Protein AF-A0A841IWP6-F1 (afdb_monomer)

Secondary structure (DSSP, 8-state):
--PPPPHHHHHHHHHHH-TTHHHHHHHHHHHHHHHS----EE--TT--HHHHHHHHHHTGGG--BSSHHHHHHHHHHHGGGS-GGG--SS-HHHHHHHHHHHHHHHSEEEEEEE-TTT--EEEEEEEEEEETTTEEEEEEEEEEE-TTSEEEEEEEES-SS-SS-SEEE-S-HHHHHHHHHHHTT-TTS-HHHHHHHHHHHHHT---PPPHHHHHHHHHHHHHTHHHHHHHHHHHHHHHHS--TTTHHHHHHHHHHHHHHIIIIIGGGHHHHS-HHHHHHHHHHHHHHSTT----GGGSPTT--TT-HHHHHHH-

Structure (mmCIF, N/CA/C/O backbone):
data_AF-A0A841IWP6-F1
#
_entry.id   AF-A0A841IWP6-F1
#
loop_
_atom_site.group_PDB
_atom_site.id
_atom_site.type_symbol
_atom_site.label_atom_id
_atom_site.label_alt_id
_atom_site.label_comp_id
_atom_site.label_asym_id
_atom_site.label_entity_id
_atom_site.label_seq_id
_atom_site.pdbx_PDB_ins_code
_atom_site.Cartn_x
_atom_site.Cartn_y
_atom_site.Cartn_z
_atom_site.occupancy
_atom_site.B_iso_or_equiv
_atom_site.auth_seq_id
_atom_site.auth_comp_id
_atom_site.auth_asym_id
_atom_site.auth_atom_id
_atom_site.pdbx_PDB_model_num
ATOM 1 N N . MET A 1 1 ? -9.849 6.191 -36.720 1.00 36.28 1 MET A N 1
ATOM 2 C CA . MET A 1 1 ? -9.611 6.337 -35.275 1.00 36.28 1 MET A CA 1
ATOM 3 C C . MET A 1 1 ? -10.648 5.467 -34.613 1.00 36.28 1 MET A C 1
ATOM 5 O O . MET A 1 1 ? -11.822 5.745 -34.800 1.00 36.28 1 MET A O 1
ATOM 9 N N . ASN A 1 2 ? -10.233 4.363 -34.001 1.00 39.00 2 ASN A N 1
ATOM 10 C CA . ASN A 1 2 ? -11.098 3.680 -33.049 1.00 39.00 2 ASN A CA 1
ATOM 11 C C . ASN A 1 2 ? -10.770 4.340 -31.719 1.00 39.00 2 ASN A C 1
ATOM 13 O O . ASN A 1 2 ? -9.660 4.158 -31.225 1.00 39.00 2 ASN A O 1
ATOM 17 N N . GLU A 1 3 ? -11.673 5.182 -31.231 1.00 53.16 3 GLU A N 1
ATOM 18 C CA . GLU A 1 3 ? -11.630 5.631 -29.843 1.00 53.16 3 GLU A CA 1
ATOM 19 C C . GLU A 1 3 ? -11.731 4.371 -28.981 1.00 53.16 3 GLU A C 1
ATOM 21 O O . GLU A 1 3 ? -12.613 3.531 -29.188 1.00 53.16 3 GLU A O 1
ATOM 26 N N . ASN A 1 4 ? -10.747 4.163 -28.107 1.00 55.91 4 ASN A N 1
ATOM 27 C CA . ASN A 1 4 ? -10.850 3.097 -27.127 1.00 55.91 4 ASN A CA 1
ATOM 28 C C . ASN A 1 4 ? -11.963 3.496 -26.152 1.00 55.91 4 ASN A C 1
ATOM 30 O O . ASN A 1 4 ? -11.990 4.649 -25.731 1.00 55.91 4 ASN A O 1
ATOM 34 N N . PRO A 1 5 ? -12.866 2.577 -25.781 1.00 62.22 5 PRO A N 1
ATOM 35 C CA . PRO A 1 5 ? -13.919 2.908 -24.837 1.00 62.22 5 PRO A CA 1
ATOM 36 C C . PRO A 1 5 ? -13.302 3.360 -23.512 1.00 62.22 5 PRO A C 1
ATOM 38 O O . PRO A 1 5 ? -12.341 2.748 -23.016 1.00 62.22 5 PRO A O 1
ATOM 41 N N . THR A 1 6 ? -13.867 4.425 -22.953 1.00 68.00 6 THR A N 1
ATOM 42 C CA . THR A 1 6 ? -13.488 4.984 -21.652 1.00 68.00 6 THR A CA 1
ATOM 43 C C . THR A 1 6 ? -13.623 3.923 -20.551 1.00 68.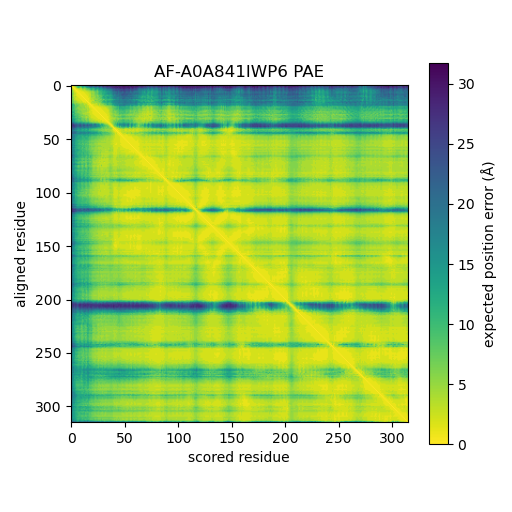00 6 THR A C 1
ATOM 45 O O . THR A 1 6 ? -14.361 2.940 -20.708 1.00 68.00 6 THR A O 1
ATOM 48 N N . PRO A 1 7 ? -12.957 4.080 -19.393 1.00 55.59 7 PRO A N 1
ATOM 49 C CA . PRO A 1 7 ? -13.126 3.163 -18.264 1.00 55.59 7 PRO A CA 1
ATOM 50 C C . PRO A 1 7 ? -14.592 3.005 -17.832 1.00 55.59 7 PRO A C 1
ATOM 52 O O . PRO A 1 7 ? -15.035 1.899 -17.515 1.00 55.59 7 PRO A O 1
ATOM 55 N N . GLN A 1 8 ? -15.371 4.088 -17.891 1.00 60.00 8 GLN A N 1
ATOM 56 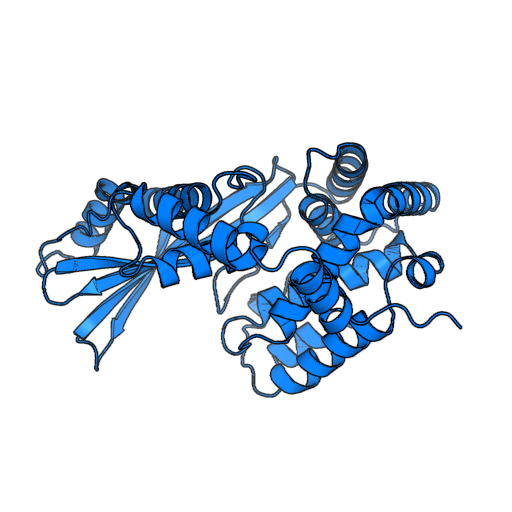C CA . GLN A 1 8 ? -16.798 4.086 -17.563 1.00 60.00 8 GLN A CA 1
ATOM 57 C C . GLN A 1 8 ? -17.630 3.342 -18.613 1.00 60.00 8 GLN A C 1
ATOM 59 O O . GLN A 1 8 ? -18.530 2.591 -18.241 1.00 60.00 8 GLN A O 1
ATOM 64 N N . GLU A 1 9 ? -17.304 3.467 -19.902 1.00 68.75 9 GLU A N 1
ATOM 65 C CA . GLU A 1 9 ? -17.944 2.691 -20.971 1.00 68.75 9 GLU A CA 1
ATOM 66 C C . GLU A 1 9 ? -17.592 1.205 -20.876 1.00 68.75 9 GLU A C 1
ATOM 68 O O . GLU A 1 9 ? -18.485 0.365 -20.924 1.00 68.75 9 GLU A O 1
ATOM 73 N N . LYS A 1 10 ? -16.324 0.861 -20.623 1.00 69.69 10 LYS A N 1
ATOM 74 C CA . LYS A 1 10 ? -15.892 -0.528 -20.378 1.00 69.69 10 LYS A CA 1
ATOM 75 C C . LYS A 1 10 ? -16.584 -1.127 -19.152 1.00 69.69 10 LYS A C 1
ATOM 77 O O . LYS A 1 10 ? -16.978 -2.296 -19.165 1.00 69.69 10 LYS A O 1
ATOM 82 N N . ALA A 1 11 ? -16.735 -0.354 -18.076 1.00 66.25 11 ALA A N 1
ATOM 83 C CA . ALA A 1 11 ? -17.469 -0.780 -16.889 1.00 66.25 11 ALA A CA 1
ATOM 84 C C . ALA A 1 11 ? -18.964 -0.968 -17.194 1.00 66.25 11 ALA A C 1
ATOM 86 O O . ALA A 1 11 ? -19.538 -1.992 -16.821 1.00 66.25 11 ALA A O 1
ATOM 87 N N . ALA A 1 12 ? -19.578 -0.034 -17.923 1.00 73.19 12 ALA A N 1
ATOM 88 C CA . ALA A 1 12 ? -20.973 -0.112 -18.339 1.00 73.19 12 ALA A CA 1
ATOM 89 C C . ALA A 1 12 ? -21.237 -1.307 -19.267 1.00 73.19 12 ALA A C 1
ATOM 91 O O . ALA A 1 12 ? -22.221 -2.013 -19.071 1.00 73.19 12 ALA A O 1
ATOM 92 N N . GLU A 1 13 ? -20.344 -1.600 -20.215 1.00 75.50 13 GLU A N 1
ATOM 93 C CA . GLU A 1 13 ? -20.425 -2.776 -21.087 1.00 75.50 13 GLU A CA 1
ATOM 94 C C . GLU A 1 13 ? -20.340 -4.083 -20.293 1.00 75.50 13 GLU A C 1
ATOM 96 O O . GLU A 1 13 ? -21.134 -4.995 -20.522 1.00 75.50 13 GLU A O 1
ATOM 101 N N . ARG A 1 14 ? -19.431 -4.176 -19.311 1.00 69.44 14 ARG A N 1
ATOM 102 C CA . ARG A 1 14 ? -19.329 -5.348 -18.420 1.00 69.44 14 ARG A CA 1
ATOM 103 C C . ARG A 1 14 ? -20.602 -5.548 -17.596 1.00 69.44 14 ARG A C 1
ATOM 105 O O . ARG A 1 14 ? -21.061 -6.678 -17.450 1.00 69.44 14 ARG A O 1
ATOM 112 N N . LEU A 1 15 ? -21.179 -4.463 -17.078 1.00 73.12 15 LEU A N 1
ATOM 113 C CA . LEU A 1 15 ? -22.432 -4.493 -16.319 1.00 73.12 15 LEU A CA 1
ATOM 114 C C . LEU A 1 15 ? -23.638 -4.829 -17.202 1.00 73.12 15 LEU A C 1
ATOM 116 O O . LEU A 1 15 ? -24.527 -5.559 -16.773 1.00 73.12 15 LEU A O 1
ATOM 120 N N . ALA A 1 16 ? -23.663 -4.334 -18.438 1.00 76.12 16 ALA A N 1
ATOM 121 C CA . ALA A 1 16 ? -24.705 -4.643 -19.408 1.00 76.12 16 ALA A CA 1
ATOM 122 C C . ALA A 1 16 ? -24.636 -6.105 -19.879 1.00 76.12 16 ALA A C 1
ATOM 124 O O . ALA A 1 16 ? -25.674 -6.735 -20.076 1.00 76.12 16 ALA A O 1
ATOM 125 N N . ALA A 1 17 ? -23.426 -6.655 -20.024 1.00 80.81 17 ALA A N 1
ATOM 126 C CA . ALA A 1 17 ? -23.201 -8.048 -20.400 1.00 80.81 17 ALA A CA 1
ATOM 127 C C . ALA A 1 17 ? -23.601 -9.041 -19.294 1.00 80.81 17 ALA A C 1
ATOM 129 O O . ALA A 1 17 ? -23.985 -10.171 -19.595 1.00 80.81 17 ALA A O 1
ATOM 130 N N . ASP A 1 18 ? -23.538 -8.628 -18.025 1.00 81.81 18 ASP A N 1
ATOM 131 C CA . ASP A 1 18 ? -23.934 -9.447 -16.879 1.00 81.81 18 ASP A CA 1
ATOM 132 C C . ASP A 1 18 ? -24.568 -8.592 -15.765 1.00 81.81 18 ASP A C 1
ATOM 134 O O . ASP A 1 18 ? -23.910 -8.244 -14.777 1.00 81.81 18 ASP A O 1
ATOM 138 N N . PRO A 1 19 ? -25.874 -8.281 -15.878 1.00 78.62 19 PRO A N 1
ATOM 139 C CA . PRO A 1 19 ? -26.571 -7.419 -14.921 1.00 78.62 19 PRO A CA 1
ATOM 140 C C . PRO A 1 19 ? -26.571 -7.953 -13.481 1.00 78.62 19 PRO A C 1
ATOM 142 O O . PRO A 1 19 ? -26.738 -7.190 -12.533 1.00 78.62 19 PRO A O 1
ATOM 145 N N . GLY A 1 20 ? -26.381 -9.266 -13.296 1.00 86.31 20 GLY A N 1
ATOM 146 C CA . GLY A 1 20 ? -26.320 -9.900 -11.978 1.00 86.31 20 GLY A CA 1
ATOM 147 C C . GLY A 1 20 ? -24.919 -9.933 -11.360 1.00 86.31 20 GLY A C 1
ATOM 148 O O . GLY A 1 20 ? -24.784 -10.366 -10.215 1.00 86.31 20 GLY A O 1
ATOM 149 N N . LEU A 1 21 ? -23.879 -9.501 -12.084 1.00 82.44 21 LEU A N 1
ATOM 150 C CA . LEU A 1 21 ? -22.485 -9.581 -11.640 1.00 82.44 21 LEU A CA 1
ATOM 151 C C . LEU A 1 21 ? -22.250 -8.832 -10.327 1.00 82.44 21 LEU A C 1
ATOM 153 O O . LEU A 1 21 ? -21.632 -9.375 -9.413 1.00 82.44 21 LEU A O 1
ATOM 157 N N . VAL A 1 22 ? -22.759 -7.601 -10.225 1.00 81.75 22 VAL A N 1
ATOM 158 C CA . VAL A 1 22 ? -22.595 -6.759 -9.027 1.00 81.75 22 VAL A CA 1
ATOM 159 C C . VAL A 1 22 ? -23.256 -7.408 -7.827 1.00 81.75 22 VAL A C 1
ATOM 161 O O . VAL A 1 22 ? -22.642 -7.501 -6.770 1.00 81.75 22 VAL A O 1
ATOM 164 N N . GLN A 1 23 ? -24.483 -7.899 -7.999 1.00 82.94 23 GLN A N 1
ATOM 165 C CA . GLN A 1 23 ? -25.219 -8.519 -6.909 1.00 82.94 23 GLN A CA 1
ATOM 166 C C . GLN A 1 23 ? -24.534 -9.801 -6.426 1.00 82.94 23 GLN A C 1
ATOM 168 O O . GLN A 1 23 ? -24.339 -9.958 -5.227 1.00 82.94 23 GLN A O 1
ATOM 173 N N . ARG A 1 24 ? -24.086 -10.677 -7.336 1.00 89.06 24 ARG A N 1
ATOM 174 C CA . ARG A 1 24 ? -23.357 -11.897 -6.949 1.00 89.06 24 ARG A CA 1
ATOM 175 C C . ARG A 1 24 ? -22.024 -11.597 -6.266 1.00 89.06 24 ARG A C 1
ATOM 177 O O . ARG A 1 24 ? -21.665 -12.301 -5.329 1.00 89.06 24 ARG A O 1
ATOM 184 N N . ARG A 1 25 ? -21.298 -10.562 -6.709 1.00 83.62 25 ARG A N 1
ATOM 185 C CA . ARG A 1 25 ? -20.066 -10.105 -6.041 1.00 83.62 25 ARG A CA 1
ATOM 186 C C . ARG A 1 25 ? -20.358 -9.585 -4.638 1.00 83.62 25 ARG A C 1
ATOM 188 O O . ARG A 1 25 ? -19.734 -10.048 -3.696 1.00 83.62 25 ARG A O 1
ATOM 195 N N . LEU A 1 26 ? -21.362 -8.722 -4.492 1.00 82.94 26 LEU A N 1
ATOM 196 C CA . LEU A 1 26 ? -21.783 -8.210 -3.189 1.00 82.94 26 LEU A CA 1
ATOM 197 C C . LEU A 1 26 ? -22.214 -9.341 -2.243 1.00 82.94 26 LEU A C 1
ATOM 199 O O . LEU A 1 26 ? -21.841 -9.340 -1.075 1.00 82.94 26 LEU A O 1
ATOM 203 N N . GLU A 1 27 ? -22.981 -10.317 -2.730 1.00 86.31 27 GLU A N 1
ATOM 204 C CA . GLU A 1 27 ? -23.388 -11.487 -1.945 1.00 86.31 27 GLU A CA 1
ATOM 205 C C . GLU A 1 27 ? -22.181 -12.334 -1.512 1.00 86.31 27 GLU A C 1
ATOM 207 O O . GLU A 1 27 ? -22.126 -12.762 -0.359 1.00 86.31 27 GLU A O 1
ATOM 212 N N . ALA A 1 28 ? -21.198 -12.537 -2.395 1.00 85.56 28 ALA A N 1
ATOM 213 C CA . ALA A 1 28 ? -19.961 -13.246 -2.071 1.00 85.56 28 ALA A CA 1
ATOM 214 C C . ALA A 1 28 ? -19.116 -12.495 -1.026 1.00 85.56 28 ALA A C 1
ATOM 216 O O . ALA A 1 28 ? -18.684 -13.107 -0.047 1.00 85.56 28 ALA A O 1
ATOM 217 N N . ASP A 1 29 ? -18.954 -11.180 -1.183 1.00 82.88 29 ASP A N 1
ATOM 218 C CA . ASP A 1 29 ? -18.215 -10.323 -0.251 1.00 82.88 29 ASP A CA 1
ATOM 219 C C . ASP A 1 29 ? -18.883 -10.310 1.138 1.00 82.88 29 ASP A C 1
ATOM 221 O O . ASP A 1 29 ? -18.226 -10.457 2.171 1.00 82.88 29 ASP A O 1
ATOM 225 N N . LEU A 1 30 ? -20.217 -10.198 1.185 1.00 81.56 30 LEU A N 1
ATOM 226 C CA . LEU A 1 30 ? -20.979 -10.273 2.434 1.00 81.56 30 LEU A CA 1
ATOM 227 C C . LEU A 1 30 ? -20.898 -11.665 3.075 1.00 81.56 30 LEU A C 1
ATOM 229 O O . LEU A 1 30 ? -20.855 -11.761 4.302 1.00 81.56 30 LEU A O 1
ATOM 233 N N . ALA A 1 31 ? -20.856 -12.735 2.277 1.00 84.25 31 ALA A N 1
ATOM 234 C CA . ALA A 1 31 ? -20.675 -14.095 2.775 1.00 84.25 31 ALA A CA 1
ATOM 235 C C . ALA A 1 31 ? -19.262 -14.325 3.338 1.00 84.25 31 ALA A C 1
ATOM 237 O O . ALA A 1 31 ? -19.116 -15.008 4.350 1.00 84.25 31 ALA A O 1
ATOM 238 N N . GLU A 1 32 ? -18.216 -13.751 2.737 1.00 83.06 32 GLU A N 1
ATOM 239 C CA . GLU A 1 32 ? -16.869 -13.734 3.323 1.00 83.06 32 GLU A CA 1
ATOM 240 C C . GLU A 1 32 ? -16.847 -12.949 4.640 1.00 83.06 32 GLU A C 1
ATOM 242 O O . GLU A 1 32 ? -16.422 -13.482 5.665 1.00 83.06 32 GLU A O 1
ATOM 247 N N . ALA A 1 33 ? -17.418 -11.742 4.664 1.00 80.62 33 ALA A N 1
ATOM 248 C CA . ALA A 1 33 ? -17.510 -10.924 5.874 1.00 80.62 33 ALA A CA 1
ATOM 249 C C . ALA A 1 33 ? -18.370 -11.550 6.989 1.00 80.62 33 ALA A C 1
ATOM 251 O O . ALA A 1 33 ? -18.244 -11.172 8.154 1.00 80.62 33 ALA A O 1
ATOM 252 N N . ALA A 1 34 ? -19.272 -12.475 6.651 1.00 78.81 34 ALA A N 1
ATOM 253 C CA . ALA A 1 34 ? -20.036 -13.262 7.617 1.00 78.81 34 ALA A CA 1
ATOM 254 C C . ALA A 1 34 ? -19.261 -14.481 8.147 1.00 78.81 34 ALA A C 1
ATOM 256 O O . ALA A 1 34 ? -19.554 -14.939 9.250 1.00 78.81 34 ALA A O 1
ATOM 257 N N . ARG A 1 35 ? -18.294 -15.011 7.380 1.00 78.94 35 ARG A N 1
ATOM 258 C CA . ARG A 1 35 ? -17.414 -16.116 7.805 1.00 78.94 35 ARG A CA 1
ATOM 259 C C . ARG A 1 35 ? -16.350 -15.660 8.798 1.00 78.94 35 ARG A C 1
ATOM 261 O O . ARG A 1 35 ? -15.957 -16.453 9.647 1.00 78.94 35 ARG A O 1
ATOM 268 N N . VAL A 1 36 ? -15.895 -14.411 8.703 1.00 71.50 36 VAL A N 1
ATOM 269 C CA . VAL A 1 36 ? -14.975 -13.850 9.696 1.00 71.50 36 VAL A CA 1
ATOM 270 C C . VAL A 1 36 ? -15.745 -13.575 10.988 1.00 71.50 36 VAL A C 1
ATOM 272 O O . VAL A 1 36 ? -16.667 -12.758 11.027 1.00 71.50 36 VAL A O 1
ATOM 275 N N . GLU A 1 37 ? -15.391 -14.300 12.047 1.00 62.91 37 GLU A N 1
ATOM 276 C CA . GLU A 1 37 ? -16.079 -14.248 13.333 1.00 62.91 37 GLU A CA 1
ATOM 277 C C . GLU A 1 37 ? -15.934 -12.851 13.962 1.00 62.91 37 GLU A C 1
ATOM 279 O O . GLU A 1 37 ? -14.834 -12.375 14.243 1.00 62.91 37 GLU A O 1
ATOM 284 N N . ARG A 1 38 ? -17.062 -12.159 14.170 1.00 63.53 38 ARG A N 1
ATOM 285 C CA . ARG A 1 38 ? -17.096 -10.808 14.756 1.00 63.53 38 ARG A CA 1
ATOM 286 C C . ARG A 1 38 ? -17.044 -10.863 16.268 1.00 63.53 38 ARG A C 1
ATOM 288 O O . ARG A 1 38 ? -17.989 -10.480 16.957 1.00 63.53 38 ARG A O 1
ATOM 295 N N . THR A 1 39 ? -15.936 -11.330 16.803 1.00 62.31 39 THR A N 1
ATOM 296 C CA . THR A 1 39 ? -15.678 -11.196 18.231 1.00 62.31 39 THR A CA 1
ATOM 297 C C . THR A 1 39 ? -14.896 -9.918 18.450 1.00 62.31 39 THR A C 1
ATOM 299 O O . THR A 1 39 ? -13.702 -9.964 18.716 1.00 62.31 39 THR A O 1
ATOM 302 N N . GLY A 1 40 ? -15.565 -8.764 18.332 1.00 67.06 40 GLY A N 1
ATOM 303 C CA . GLY A 1 40 ? -15.018 -7.534 18.904 1.00 67.06 40 GLY A CA 1
ATOM 304 C C . GLY A 1 40 ? -14.571 -7.842 20.331 1.00 67.06 40 GLY A C 1
ATOM 305 O O . GLY A 1 40 ? -15.334 -8.411 21.117 1.00 67.06 40 GLY A O 1
ATOM 306 N N . ILE A 1 41 ? -13.306 -7.582 20.642 1.00 88.31 41 ILE A N 1
ATOM 307 C CA . ILE A 1 41 ? -12.775 -7.930 21.958 1.00 88.31 41 ILE A CA 1
ATOM 308 C C . ILE A 1 41 ? -13.147 -6.830 22.939 1.00 88.31 41 ILE A C 1
ATOM 310 O O . ILE A 1 41 ? -13.243 -5.656 22.578 1.00 88.31 41 ILE A O 1
ATOM 314 N N . ARG A 1 42 ? -13.328 -7.205 24.202 1.00 91.56 42 ARG A N 1
ATOM 315 C CA . ARG A 1 42 ? -13.546 -6.243 25.275 1.00 91.56 42 ARG A CA 1
ATOM 316 C C . ARG A 1 42 ? -12.368 -6.265 26.229 1.00 91.56 42 ARG A C 1
ATOM 318 O O . ARG A 1 42 ? -12.119 -7.269 26.890 1.00 91.56 42 ARG A O 1
ATOM 325 N N . LEU A 1 43 ? -11.662 -5.148 26.302 1.00 91.06 43 LEU A N 1
ATOM 326 C CA . LEU A 1 43 ? -10.539 -4.938 27.201 1.00 91.06 43 LEU A CA 1
ATOM 327 C C . LEU A 1 43 ? -10.959 -4.059 28.377 1.00 91.06 43 LEU A C 1
ATOM 329 O O . LEU A 1 43 ? -11.856 -3.227 28.273 1.00 91.06 43 LEU A O 1
ATOM 333 N N . SER A 1 44 ? -10.304 -4.232 29.520 1.00 87.81 44 SER A N 1
ATOM 334 C CA . SER A 1 44 ? -10.576 -3.406 30.696 1.00 87.81 44 SER A CA 1
ATOM 335 C C . SER A 1 44 ? -10.172 -1.943 30.429 1.00 87.81 44 SER A C 1
ATOM 337 O O . SER A 1 44 ? -8.989 -1.686 30.196 1.00 87.81 44 SER A O 1
ATOM 339 N N . PRO A 1 45 ? -11.085 -0.955 30.536 1.00 79.12 45 PRO A N 1
ATOM 340 C CA . PRO A 1 45 ? -10.768 0.454 30.249 1.00 79.12 45 PRO A CA 1
ATOM 341 C C . PRO A 1 45 ? -9.696 1.062 31.169 1.00 79.12 45 PRO A C 1
ATOM 343 O O . PRO A 1 45 ? -9.075 2.068 30.836 1.00 79.12 45 PRO A O 1
ATOM 346 N N . GLY A 1 46 ? -9.484 0.456 32.342 1.00 83.12 46 GLY A N 1
ATOM 347 C CA . GLY A 1 46 ? -8.488 0.875 33.330 1.00 83.12 46 GLY A CA 1
ATOM 348 C C . GLY A 1 46 ? -7.072 0.338 33.095 1.00 83.12 46 GLY A C 1
ATOM 349 O O . GLY A 1 46 ? -6.216 0.556 33.950 1.00 83.12 46 GLY A O 1
ATOM 350 N N . LEU A 1 47 ? -6.814 -0.385 31.998 1.00 90.00 47 LEU A N 1
ATOM 351 C CA . LEU A 1 47 ? -5.471 -0.885 31.697 1.00 90.00 47 LEU A CA 1
ATOM 352 C C . LEU A 1 47 ? -4.475 0.270 31.520 1.00 90.00 47 LEU A C 1
ATOM 354 O O . LEU A 1 47 ? -4.776 1.303 30.912 1.00 90.00 47 LEU A O 1
ATOM 358 N N . SER A 1 48 ? -3.256 0.066 32.028 1.00 92.56 48 SER A N 1
ATOM 359 C CA . SER A 1 48 ? -2.120 0.925 31.691 1.00 92.56 48 SER A CA 1
ATOM 360 C C . SER A 1 48 ? -1.845 0.864 30.184 1.00 92.56 48 SER A C 1
ATOM 362 O O . SER A 1 48 ? -2.363 0.001 29.477 1.00 92.56 48 SER A O 1
ATOM 364 N N . ARG A 1 49 ? -1.020 1.783 29.668 1.00 93.06 49 ARG A N 1
ATOM 365 C CA . ARG A 1 49 ? -0.598 1.740 28.259 1.00 93.06 49 ARG A CA 1
ATOM 366 C C . ARG A 1 49 ? -0.000 0.378 27.896 1.00 93.06 49 ARG A C 1
ATOM 368 O O . ARG A 1 49 ? -0.477 -0.235 26.950 1.00 93.06 49 ARG A O 1
ATOM 375 N N . ASP A 1 50 ? 0.955 -0.104 28.683 1.00 95.00 50 ASP A N 1
ATOM 376 C CA . ASP A 1 50 ? 1.635 -1.374 28.411 1.00 95.00 50 ASP A CA 1
ATOM 377 C C . ASP A 1 50 ? 0.677 -2.563 28.551 1.00 95.00 50 ASP A C 1
ATOM 379 O O . ASP A 1 50 ? 0.615 -3.409 27.668 1.00 95.00 50 ASP A O 1
ATOM 383 N N . GLY A 1 51 ? -0.175 -2.564 29.584 1.00 95.62 51 GLY A N 1
ATOM 384 C CA . GLY A 1 51 ? -1.180 -3.614 29.760 1.00 95.62 51 GLY A CA 1
ATOM 385 C C . GLY A 1 51 ? -2.222 -3.650 28.637 1.00 95.62 51 GLY A C 1
ATOM 386 O O . GLY A 1 51 ? -2.693 -4.724 28.272 1.00 95.62 51 GLY A O 1
ATOM 387 N N . LEU A 1 52 ? -2.572 -2.493 28.063 1.00 94.50 52 LEU A N 1
ATOM 388 C CA . LEU A 1 52 ? -3.440 -2.423 26.889 1.00 94.50 52 LEU A CA 1
ATOM 389 C C . LEU A 1 52 ? -2.739 -2.993 25.652 1.00 94.50 52 LEU A C 1
ATOM 391 O O . LEU A 1 52 ? -3.347 -3.774 24.930 1.00 94.50 52 LEU A O 1
ATOM 395 N N . VAL A 1 53 ? -1.473 -2.637 25.421 1.00 96.75 53 VAL A N 1
ATOM 396 C CA . VAL A 1 53 ? -0.677 -3.167 24.301 1.00 96.75 53 VAL A CA 1
ATOM 397 C C . VAL A 1 53 ? -0.535 -4.684 24.395 1.00 96.75 53 VAL A C 1
ATOM 399 O O . VAL A 1 53 ? -0.777 -5.374 23.407 1.00 96.75 53 VAL A O 1
ATOM 402 N N . ASP A 1 54 ? -0.210 -5.214 25.573 1.00 97.25 54 ASP A N 1
ATOM 403 C CA . ASP A 1 54 ? -0.084 -6.657 25.788 1.00 97.25 54 ASP A CA 1
ATOM 404 C C . ASP A 1 54 ? -1.413 -7.379 25.533 1.00 97.25 54 ASP A C 1
ATOM 406 O O . ASP A 1 54 ? -1.446 -8.415 24.868 1.00 97.25 54 ASP A O 1
ATOM 410 N N . ALA A 1 55 ? -2.527 -6.805 25.996 1.00 96.19 55 ALA A N 1
ATOM 411 C CA . ALA A 1 55 ? -3.855 -7.362 25.766 1.00 96.19 55 ALA A CA 1
ATOM 412 C C . ALA A 1 55 ? -4.276 -7.317 24.285 1.00 96.19 55 ALA A C 1
ATOM 414 O O . ALA A 1 55 ? -4.859 -8.284 23.790 1.00 96.19 55 ALA A O 1
ATOM 415 N N . LEU A 1 56 ? -3.950 -6.235 23.566 1.00 96.00 56 LEU A N 1
ATOM 416 C CA . LEU A 1 56 ? -4.175 -6.119 22.121 1.00 96.00 56 LEU A CA 1
ATOM 417 C C . LEU A 1 56 ? -3.368 -7.169 21.353 1.00 96.00 56 LEU A C 1
ATOM 419 O O . LEU A 1 56 ? -3.923 -7.872 20.515 1.00 96.00 56 LEU A O 1
ATOM 423 N N . ARG A 1 57 ? -2.083 -7.335 21.686 1.00 97.44 57 ARG A N 1
ATOM 424 C CA . ARG A 1 57 ? -1.200 -8.341 21.075 1.00 97.44 57 ARG A CA 1
ATOM 425 C C . ARG A 1 57 ? -1.690 -9.764 21.310 1.00 97.44 57 ARG A C 1
ATOM 427 O O . ARG A 1 57 ? -1.702 -10.567 20.380 1.00 97.44 57 ARG A O 1
ATOM 434 N N . ALA A 1 58 ? -2.114 -10.069 22.536 1.00 96.00 58 ALA A N 1
ATOM 435 C CA . ALA A 1 58 ? -2.650 -11.380 22.895 1.00 96.00 58 ALA A CA 1
ATOM 436 C C . ALA A 1 58 ? -3.970 -11.703 22.176 1.00 96.00 58 ALA A C 1
ATOM 438 O O . ALA A 1 58 ? -4.295 -12.873 21.995 1.00 96.00 58 ALA A O 1
ATOM 439 N N . SER A 1 59 ? -4.707 -10.674 21.757 1.00 95.00 59 SER A N 1
ATOM 440 C CA . SER A 1 59 ? -6.039 -10.801 21.160 1.00 95.00 59 SER A CA 1
ATOM 441 C C . SER A 1 59 ? -6.070 -10.435 19.671 1.00 95.00 59 SER A C 1
ATOM 443 O O . SER A 1 59 ? -7.150 -10.268 19.110 1.00 95.00 59 SER A O 1
ATOM 445 N N . ALA A 1 60 ? -4.905 -10.284 19.030 1.00 95.00 60 ALA A N 1
ATOM 446 C CA . ALA A 1 60 ? -4.771 -9.712 17.690 1.00 95.00 60 ALA A CA 1
ATOM 447 C C . ALA A 1 60 ? -5.605 -10.441 16.621 1.00 95.00 60 ALA A C 1
ATOM 449 O O . ALA A 1 60 ? -6.212 -9.787 15.779 1.00 95.00 60 ALA A O 1
ATOM 450 N N . ASP A 1 61 ? -5.701 -11.774 16.698 1.00 92.81 61 ASP A N 1
ATOM 451 C CA . ASP A 1 61 ? -6.481 -12.594 15.752 1.00 92.81 61 ASP A CA 1
ATOM 452 C C . ASP A 1 61 ? -8.000 -12.417 15.886 1.00 92.81 61 ASP A C 1
ATOM 454 O O . ASP A 1 61 ? -8.746 -12.823 15.001 1.00 92.81 61 ASP A O 1
ATOM 458 N N . SER A 1 62 ? -8.469 -11.831 16.988 1.00 91.88 62 SER A N 1
ATOM 459 C CA . SER A 1 62 ? -9.892 -11.602 17.247 1.00 91.88 62 SER A CA 1
ATOM 460 C C . SER A 1 62 ? -10.327 -10.163 16.958 1.00 91.88 62 SER A C 1
ATOM 462 O O . SER A 1 62 ? -11.523 -9.885 16.918 1.00 91.88 62 SER A O 1
ATOM 464 N N . ILE A 1 63 ? -9.390 -9.231 16.757 1.00 92.62 63 ILE A N 1
ATOM 465 C CA . ILE A 1 63 ? -9.719 -7.828 16.488 1.00 92.62 63 ILE A CA 1
ATOM 466 C C . ILE A 1 63 ? -10.182 -7.695 15.035 1.00 92.62 63 ILE A C 1
ATOM 468 O O . ILE A 1 63 ? -9.434 -7.954 14.096 1.00 92.62 63 ILE A O 1
ATOM 472 N N . THR A 1 64 ? -11.424 -7.250 14.856 1.00 92.06 64 THR A N 1
ATOM 473 C CA . THR A 1 64 ? -12.069 -7.089 13.547 1.00 92.06 64 THR A CA 1
ATOM 474 C C . THR A 1 64 ? -12.607 -5.669 13.372 1.00 92.06 64 THR A C 1
ATOM 476 O O . THR A 1 64 ? -12.626 -4.880 14.317 1.00 92.06 64 THR A O 1
ATOM 479 N N . TYR A 1 65 ? -13.024 -5.325 12.153 1.00 91.44 65 TYR A N 1
ATOM 480 C CA . TYR A 1 65 ? -13.752 -4.083 11.875 1.00 91.44 65 TYR A CA 1
ATOM 481 C C . TYR A 1 65 ? -15.133 -4.094 12.540 1.00 91.44 65 TYR A C 1
ATOM 483 O O . TYR A 1 65 ? -15.775 -5.139 12.651 1.00 91.44 65 TYR A O 1
ATOM 491 N N . ASP A 1 66 ? -15.620 -2.914 12.916 1.00 89.75 66 ASP A N 1
ATOM 492 C CA . ASP A 1 66 ? -16.938 -2.746 13.539 1.00 89.75 66 ASP A CA 1
ATOM 493 C C . ASP A 1 66 ? -18.113 -3.046 12.590 1.00 89.75 66 ASP A C 1
ATOM 495 O O . ASP A 1 66 ? -19.195 -3.445 13.031 1.00 89.75 66 ASP A O 1
ATOM 499 N N . HIS A 1 67 ? -17.901 -2.900 11.279 1.00 87.69 67 HIS A N 1
ATOM 500 C CA . HIS A 1 67 ? -18.931 -3.064 10.265 1.00 87.69 67 HIS A CA 1
ATOM 501 C C . HIS A 1 67 ? -18.433 -3.871 9.048 1.00 87.69 67 HIS A C 1
ATOM 503 O O . HIS A 1 67 ? -17.364 -3.585 8.509 1.00 87.69 67 HIS A O 1
ATOM 509 N N . PRO A 1 68 ? -19.216 -4.837 8.522 1.00 84.00 68 PRO A N 1
ATOM 510 C CA . PRO A 1 68 ? -18.794 -5.687 7.400 1.00 84.00 68 PRO A CA 1
ATOM 511 C C . PRO A 1 68 ? -18.563 -4.921 6.102 1.00 84.00 68 PRO A C 1
ATOM 513 O O . PRO A 1 68 ? -17.642 -5.233 5.360 1.00 84.00 68 PRO A O 1
ATOM 516 N N . VAL A 1 69 ? -19.383 -3.904 5.823 1.00 85.25 69 VAL A N 1
ATOM 517 C CA . VAL A 1 69 ? -19.196 -3.079 4.620 1.00 85.25 69 VAL A CA 1
ATOM 518 C C . VAL A 1 69 ? -17.888 -2.302 4.714 1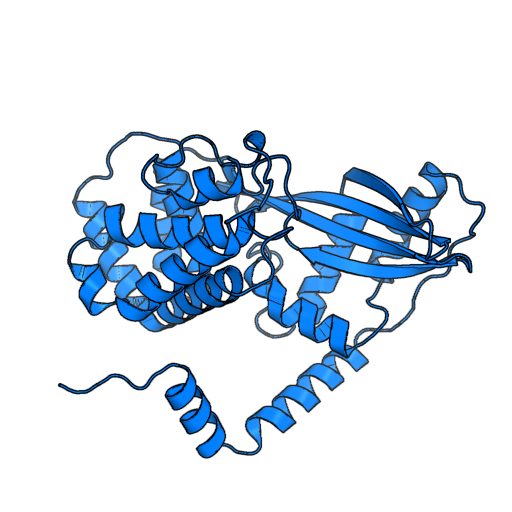.00 85.25 69 VAL A C 1
ATOM 520 O O . VAL A 1 69 ? -17.189 -2.191 3.712 1.00 85.25 69 VAL A O 1
ATOM 523 N N . LEU A 1 70 ? -17.522 -1.820 5.909 1.00 87.06 70 LEU A N 1
ATOM 524 C CA . LEU A 1 70 ? -16.224 -1.183 6.120 1.00 87.06 70 LEU A CA 1
ATOM 525 C C . LEU A 1 70 ? -15.105 -2.200 5.889 1.00 87.06 70 LEU A C 1
ATOM 527 O O . LEU A 1 70 ? -14.190 -1.909 5.130 1.00 87.06 70 LEU A O 1
ATOM 531 N N . ALA A 1 71 ? -15.229 -3.401 6.458 1.00 89.06 71 ALA A N 1
ATOM 532 C CA . ALA A 1 71 ? -14.262 -4.482 6.298 1.00 89.06 71 ALA A CA 1
ATOM 533 C C . ALA A 1 71 ? -13.986 -4.820 4.825 1.00 89.06 71 ALA A C 1
ATOM 535 O O . ALA A 1 71 ? -12.843 -4.779 4.380 1.00 89.06 71 ALA A O 1
ATOM 536 N N . VAL A 1 72 ? -15.043 -5.078 4.049 1.00 88.88 72 VAL A N 1
ATOM 537 C CA . VAL A 1 72 ? -14.942 -5.371 2.611 1.00 88.88 72 VAL A CA 1
ATOM 538 C C . VAL A 1 72 ? -14.375 -4.176 1.851 1.00 88.88 72 VAL A C 1
ATOM 540 O O . VAL A 1 72 ? -13.504 -4.347 1.007 1.00 88.88 72 VAL A O 1
ATOM 543 N N . THR A 1 73 ? -14.820 -2.956 2.164 1.00 88.56 73 THR A N 1
ATOM 544 C CA . THR A 1 73 ? -14.313 -1.744 1.500 1.00 88.56 73 THR A CA 1
ATOM 545 C C . THR A 1 73 ? -12.815 -1.564 1.741 1.00 88.56 73 THR A C 1
ATOM 547 O O . THR A 1 73 ? -12.083 -1.211 0.822 1.00 88.56 73 THR A O 1
ATOM 550 N N . GLN A 1 74 ? -12.351 -1.813 2.966 1.00 90.50 74 GLN A N 1
ATOM 551 C CA . GLN A 1 74 ? -10.939 -1.740 3.340 1.00 90.50 74 GLN A CA 1
ATOM 552 C C . GLN A 1 74 ? -10.134 -2.836 2.632 1.00 90.50 74 GLN A C 1
ATOM 554 O O . GLN A 1 74 ? -9.101 -2.529 2.044 1.00 90.50 74 GLN A O 1
ATOM 559 N N . ALA A 1 75 ? -10.641 -4.074 2.600 1.00 91.50 75 ALA A N 1
ATOM 560 C CA . ALA A 1 75 ? -10.030 -5.183 1.865 1.00 91.50 75 ALA A CA 1
ATOM 561 C C . ALA A 1 75 ? -9.869 -4.856 0.380 1.00 91.50 75 ALA A C 1
ATOM 563 O O . ALA A 1 75 ? -8.751 -4.855 -0.119 1.00 91.50 75 ALA A O 1
ATOM 564 N N . LYS A 1 76 ? -10.947 -4.458 -0.299 1.00 88.19 76 LYS A N 1
ATOM 565 C CA . LYS A 1 76 ? -10.911 -4.120 -1.728 1.00 88.19 76 LYS A CA 1
ATOM 566 C C . LYS A 1 76 ? -9.964 -2.963 -2.035 1.00 88.19 76 LYS A C 1
ATOM 568 O O . LYS A 1 76 ? -9.320 -2.962 -3.074 1.00 88.19 76 LYS A O 1
ATOM 573 N N . ARG A 1 77 ? -9.883 -1.979 -1.136 1.00 88.50 77 ARG A N 1
ATOM 574 C CA . ARG A 1 77 ? -9.049 -0.791 -1.331 1.00 88.50 77 ARG A CA 1
ATOM 575 C C . ARG A 1 77 ? -7.564 -1.048 -1.088 1.00 88.50 77 ARG A C 1
ATOM 577 O O . ARG A 1 77 ? -6.751 -0.469 -1.791 1.00 88.50 77 ARG A O 1
ATOM 584 N N . TYR A 1 78 ? -7.216 -1.836 -0.073 1.00 90.81 78 TYR A N 1
ATOM 585 C CA . TYR A 1 78 ? -5.834 -1.936 0.417 1.00 90.81 78 TYR A CA 1
ATOM 586 C C . TYR A 1 78 ? -5.189 -3.300 0.196 1.00 90.81 78 TYR A C 1
ATOM 588 O O . TYR A 1 78 ? -4.003 -3.457 0.468 1.00 90.81 78 TYR A O 1
ATOM 596 N N . HIS A 1 79 ? -5.922 -4.288 -0.320 1.00 91.31 79 HIS A N 1
ATOM 597 C CA . HIS A 1 79 ? -5.353 -5.596 -0.645 1.00 91.31 79 HIS A CA 1
ATOM 598 C C . HIS A 1 79 ? -4.194 -5.493 -1.642 1.00 91.31 79 HIS A C 1
ATOM 600 O O . HIS A 1 79 ? -3.144 -6.094 -1.415 1.00 91.31 79 HIS A O 1
ATOM 606 N N . GLY A 1 80 ? -4.344 -4.657 -2.675 1.00 89.81 80 GLY A N 1
ATOM 607 C CA . GLY A 1 80 ? -3.289 -4.373 -3.650 1.00 89.81 80 GLY A CA 1
ATOM 608 C C . GLY A 1 80 ? -2.053 -3.686 -3.059 1.00 89.81 80 GLY A C 1
ATOM 609 O O . GLY A 1 80 ? -0.986 -3.771 -3.651 1.00 89.81 80 GLY A O 1
ATOM 610 N N . ASP A 1 81 ? -2.157 -3.084 -1.872 1.00 91.31 81 ASP A N 1
ATOM 611 C CA . ASP A 1 81 ? -1.041 -2.422 -1.183 1.00 91.31 81 ASP A CA 1
ATOM 612 C C . ASP A 1 81 ? -0.316 -3.366 -0.208 1.00 91.31 81 ASP A C 1
ATOM 614 O O . ASP A 1 81 ? 0.760 -3.040 0.310 1.00 91.31 81 ASP A O 1
ATOM 618 N N . LEU A 1 82 ? -0.881 -4.547 0.072 1.00 95.00 82 LEU A N 1
ATOM 619 C CA . LEU A 1 82 ? -0.230 -5.537 0.928 1.00 95.00 82 LEU A CA 1
ATOM 620 C C . LEU A 1 82 ? 1.043 -6.071 0.260 1.00 95.00 82 LEU A C 1
ATOM 622 O O . LEU A 1 82 ? 1.111 -6.130 -0.962 1.00 95.00 82 LEU A O 1
ATOM 626 N N . PRO A 1 83 ? 2.056 -6.515 1.013 1.00 94.94 83 PRO A N 1
ATOM 627 C CA . PRO A 1 83 ? 3.195 -7.218 0.433 1.00 94.94 83 PRO A CA 1
ATOM 628 C C . PRO A 1 83 ? 2.741 -8.551 -0.184 1.00 94.94 83 PRO A C 1
ATOM 630 O O . PRO A 1 83 ? 1.806 -9.177 0.319 1.00 94.94 83 PRO A O 1
ATOM 633 N N . THR A 1 84 ? 3.408 -9.037 -1.234 1.00 93.44 84 THR A N 1
ATOM 634 C CA . THR A 1 84 ? 2.966 -10.223 -2.001 1.00 93.44 84 THR A CA 1
ATOM 635 C C . THR A 1 84 ? 2.793 -11.450 -1.110 1.00 93.44 84 THR A C 1
ATOM 637 O O . THR A 1 84 ? 1.857 -12.222 -1.286 1.00 93.44 84 THR A O 1
ATOM 640 N N . GLY A 1 85 ? 3.677 -11.624 -0.122 1.00 91.62 85 GLY A N 1
ATOM 641 C CA . GLY A 1 85 ? 3.621 -12.749 0.818 1.00 91.62 85 GLY A CA 1
ATOM 642 C C . GLY A 1 85 ? 2.444 -12.712 1.800 1.00 91.62 85 GLY A C 1
ATOM 643 O O . GLY A 1 85 ? 2.246 -13.677 2.537 1.00 91.62 85 GLY A O 1
ATOM 644 N N . GLU A 1 86 ? 1.688 -11.615 1.840 1.00 94.25 86 GLU A N 1
ATOM 645 C CA . GLU A 1 86 ? 0.500 -11.437 2.681 1.00 94.25 86 GLU A CA 1
ATOM 646 C C . GLU A 1 86 ? -0.778 -11.206 1.856 1.00 94.25 86 GLU A C 1
ATOM 648 O O . GLU A 1 86 ? -1.839 -10.998 2.440 1.00 94.25 86 GLU A O 1
ATOM 653 N N . ARG A 1 87 ? -0.706 -11.277 0.518 1.00 91.38 87 ARG A N 1
ATOM 654 C CA . ARG A 1 87 ? -1.874 -11.223 -0.375 1.00 91.38 87 ARG A CA 1
ATOM 655 C C . ARG A 1 87 ? -2.521 -12.599 -0.547 1.00 91.38 87 ARG A C 1
ATOM 657 O O . ARG A 1 87 ? -1.872 -13.637 -0.439 1.00 91.38 87 ARG A O 1
ATOM 664 N N . SER A 1 88 ? -3.810 -12.586 -0.872 1.00 86.62 88 SER A N 1
ATOM 665 C CA . SER A 1 88 ? -4.576 -13.762 -1.307 1.00 86.62 88 SER A CA 1
ATOM 666 C C . SER A 1 88 ? -5.544 -13.379 -2.420 1.00 86.62 88 SER A C 1
ATOM 668 O O . SER A 1 88 ? -6.391 -12.517 -2.203 1.00 86.62 88 SER A O 1
ATOM 670 N N . ASP A 1 89 ? -5.464 -14.033 -3.577 1.00 77.38 89 ASP A N 1
ATOM 671 C CA . ASP A 1 89 ? -6.329 -13.732 -4.731 1.00 77.38 89 ASP A CA 1
ATOM 672 C C . ASP A 1 89 ? -7.781 -14.200 -4.542 1.00 77.38 89 ASP A C 1
ATOM 674 O O . ASP A 1 89 ? -8.671 -13.817 -5.298 1.00 77.38 89 ASP A O 1
ATOM 678 N N . THR A 1 90 ? -8.031 -15.067 -3.556 1.00 79.12 90 THR A N 1
ATOM 679 C CA . THR A 1 90 ? -9.348 -15.688 -3.338 1.00 79.12 90 THR A CA 1
ATOM 680 C C . THR A 1 90 ? -10.014 -15.285 -2.028 1.00 79.12 90 THR A C 1
ATOM 682 O O . THR A 1 90 ? -11.210 -15.513 -1.875 1.00 79.12 90 THR A O 1
ATOM 685 N N . GLU A 1 91 ? -9.257 -14.736 -1.076 1.00 85.50 91 GLU A N 1
ATOM 686 C CA . GLU A 1 91 ? -9.734 -14.403 0.275 1.00 85.50 91 GLU A CA 1
ATOM 687 C C . GLU A 1 91 ? -9.118 -13.074 0.738 1.00 85.50 91 GLU A C 1
ATOM 689 O O . GLU A 1 91 ? -8.321 -13.022 1.679 1.00 85.50 91 GLU A O 1
ATOM 694 N N . GLU A 1 92 ? -9.434 -11.993 0.022 1.00 90.62 92 GLU A N 1
ATOM 695 C CA . GLU A 1 92 ? -8.833 -10.669 0.227 1.00 90.62 92 GLU A CA 1
ATOM 696 C C . GLU A 1 92 ? -9.059 -10.134 1.646 1.00 90.62 92 GLU A C 1
ATOM 698 O O . GLU A 1 92 ? -8.142 -9.591 2.267 1.00 90.62 92 GLU A O 1
ATOM 703 N N . LEU A 1 93 ? -10.271 -10.313 2.182 1.00 90.56 93 LEU A N 1
ATOM 704 C CA . LEU A 1 93 ? -10.605 -9.861 3.528 1.00 90.56 93 LEU A CA 1
ATOM 705 C C . LEU A 1 93 ? -9.841 -10.667 4.580 1.00 90.56 93 LEU A C 1
ATOM 707 O O . LEU A 1 93 ? -9.312 -10.102 5.538 1.00 90.56 93 LEU A O 1
ATOM 711 N N . SER A 1 94 ? -9.746 -11.983 4.388 1.00 90.38 94 SER A N 1
ATOM 712 C CA . SER A 1 94 ? -8.989 -12.847 5.298 1.00 90.38 94 SER A CA 1
ATOM 713 C C . SER A 1 94 ? -7.496 -12.511 5.283 1.00 90.38 94 SER A C 1
ATOM 715 O O . SER A 1 94 ? -6.878 -12.445 6.347 1.00 90.38 94 SER A O 1
ATOM 717 N N . ALA A 1 95 ? -6.927 -12.237 4.106 1.00 93.06 95 ALA A N 1
ATOM 718 C CA . ALA A 1 95 ? -5.547 -11.782 3.961 1.00 93.06 95 ALA A CA 1
ATOM 719 C C . ALA A 1 95 ? -5.298 -10.469 4.717 1.00 93.06 95 ALA A C 1
ATOM 721 O O . ALA A 1 95 ? -4.354 -10.384 5.506 1.00 93.06 95 ALA A O 1
ATOM 722 N N . LEU A 1 96 ? -6.192 -9.484 4.562 1.00 94.38 96 LEU A N 1
ATOM 723 C CA . LEU A 1 96 ? -6.089 -8.211 5.275 1.00 94.38 96 LEU A CA 1
ATOM 724 C C . LEU A 1 96 ? -6.121 -8.406 6.799 1.00 94.38 96 LEU A C 1
ATOM 726 O O . LEU A 1 96 ? -5.279 -7.855 7.505 1.00 94.38 96 LEU A O 1
ATOM 730 N N . TYR A 1 97 ? -7.035 -9.228 7.325 1.00 93.44 97 TYR A N 1
ATOM 731 C CA . TYR A 1 97 ? -7.089 -9.505 8.765 1.00 93.44 97 TYR A CA 1
ATOM 732 C C . TYR A 1 97 ? -5.845 -10.229 9.283 1.00 93.44 97 TYR A C 1
ATOM 734 O O . TYR A 1 97 ? -5.343 -9.889 10.355 1.00 93.44 97 TYR A O 1
ATOM 742 N N . GLN A 1 98 ? -5.318 -11.202 8.538 1.00 94.44 98 GLN A N 1
ATOM 743 C CA . GLN A 1 98 ? -4.090 -11.902 8.920 1.00 94.44 98 GLN A CA 1
ATOM 744 C C . GLN A 1 98 ? -2.893 -10.945 8.957 1.00 94.44 98 GLN A C 1
ATOM 746 O O . GLN A 1 98 ? -2.108 -10.971 9.912 1.00 94.44 98 GLN A O 1
ATOM 751 N N . ALA A 1 99 ? -2.778 -10.068 7.959 1.00 96.75 99 ALA A N 1
ATOM 752 C CA . ALA A 1 99 ? -1.742 -9.045 7.900 1.00 96.75 99 ALA A CA 1
ATOM 753 C C . ALA A 1 99 ? -1.886 -8.020 9.041 1.00 96.75 99 ALA A C 1
ATOM 755 O O . ALA A 1 99 ? -0.892 -7.667 9.685 1.00 96.75 99 ALA A O 1
ATOM 756 N N . ALA A 1 100 ? -3.117 -7.598 9.354 1.00 96.81 100 ALA A N 1
ATOM 757 C CA . ALA A 1 100 ? -3.423 -6.709 10.473 1.00 96.81 100 ALA A CA 1
ATOM 758 C C . ALA A 1 100 ? -3.083 -7.341 11.823 1.00 96.81 100 ALA A C 1
ATOM 760 O O . ALA A 1 100 ? -2.355 -6.737 12.610 1.00 96.81 100 ALA A O 1
ATOM 761 N N . SER A 1 101 ? -3.522 -8.578 12.071 1.00 96.56 101 SER A N 1
ATOM 762 C CA . SER A 1 101 ? -3.192 -9.323 13.289 1.00 96.56 101 SER A CA 1
ATOM 763 C C . SER A 1 101 ? -1.678 -9.444 13.476 1.00 96.56 101 SER A C 1
ATOM 765 O O . SER A 1 101 ? -1.148 -9.169 14.557 1.00 96.56 101 SER A O 1
ATOM 767 N N . ARG A 1 102 ? -0.943 -9.779 12.407 1.00 97.69 102 ARG A N 1
ATOM 768 C CA . ARG A 1 102 ? 0.521 -9.849 12.452 1.00 97.69 102 ARG A CA 1
ATOM 769 C C . ARG A 1 102 ? 1.147 -8.496 12.790 1.00 97.69 102 ARG A C 1
ATOM 771 O O . ARG A 1 102 ? 2.013 -8.434 13.660 1.00 97.69 102 ARG A O 1
ATOM 778 N N . THR A 1 103 ? 0.676 -7.412 12.172 1.00 98.50 103 THR A N 1
ATOM 779 C CA . THR A 1 103 ? 1.130 -6.050 12.493 1.00 98.50 103 THR A CA 1
ATOM 780 C C . THR A 1 103 ? 0.826 -5.658 13.940 1.00 98.50 103 THR A C 1
ATOM 782 O O . THR A 1 103 ? 1.689 -5.075 14.584 1.00 98.50 103 THR A O 1
ATOM 785 N N . LEU A 1 104 ? -0.327 -6.027 14.502 1.00 98.00 104 LEU A N 1
ATOM 786 C CA . LEU A 1 104 ? -0.635 -5.767 15.914 1.00 98.00 104 LEU A CA 1
ATOM 787 C C . LEU A 1 104 ? 0.265 -6.569 16.861 1.00 98.00 104 LEU A C 1
ATOM 789 O O . LEU A 1 104 ? 0.723 -6.038 17.873 1.00 98.00 104 LEU A O 1
ATOM 793 N N . ARG A 1 105 ? 0.540 -7.837 16.534 1.00 98.00 105 ARG A N 1
ATOM 794 C CA . ARG A 1 105 ? 1.345 -8.746 17.362 1.00 98.00 105 ARG A CA 1
ATOM 795 C C . ARG A 1 105 ? 2.823 -8.361 17.392 1.00 98.00 105 ARG A C 1
ATOM 797 O O . ARG A 1 105 ? 3.430 -8.339 18.461 1.00 98.00 105 ARG A O 1
ATOM 804 N N . GLU A 1 106 ? 3.392 -8.089 16.224 1.00 98.06 106 GLU A N 1
ATOM 805 C CA . GLU A 1 106 ? 4.838 -7.922 16.025 1.00 98.06 106 GLU A CA 1
ATOM 806 C C . GLU A 1 106 ? 5.257 -6.452 15.911 1.00 98.06 106 GLU A C 1
ATOM 808 O O . GLU A 1 106 ? 6.429 -6.133 16.096 1.00 98.06 106 GLU A O 1
ATOM 813 N N . GLY A 1 107 ? 4.317 -5.558 15.601 1.00 98.00 107 GLY A N 1
ATOM 814 C CA . GLY A 1 107 ? 4.595 -4.151 15.351 1.00 98.00 107 GLY A CA 1
ATOM 815 C C . GLY A 1 107 ? 4.940 -3.348 16.602 1.00 98.00 107 GLY A C 1
ATOM 816 O O . GLY A 1 107 ? 4.571 -3.673 17.740 1.00 98.00 107 GLY A O 1
ATOM 817 N N . GLU A 1 108 ? 5.642 -2.246 16.365 1.00 97.88 108 GLU A N 1
ATOM 818 C CA . GLU A 1 108 ? 5.949 -1.233 17.366 1.00 97.88 108 GLU A CA 1
ATOM 819 C C . GLU A 1 108 ? 4.782 -0.253 17.487 1.00 97.88 108 GLU A C 1
ATOM 821 O O . GLU A 1 108 ? 4.251 0.212 16.481 1.00 97.88 108 GLU A O 1
ATOM 826 N N . LEU A 1 109 ? 4.392 0.089 18.717 1.00 97.69 109 LEU A N 1
ATOM 827 C CA . LEU A 1 109 ? 3.385 1.121 18.960 1.00 97.69 109 LEU A CA 1
ATOM 828 C C . LEU A 1 109 ? 3.979 2.501 18.640 1.00 97.69 109 LEU A C 1
ATOM 830 O O . LEU A 1 109 ? 4.818 3.003 19.394 1.00 97.69 109 LEU A O 1
ATOM 834 N N . THR A 1 110 ? 3.513 3.134 17.568 1.00 96.69 110 THR A N 1
ATOM 835 C CA . THR A 1 110 ? 4.019 4.428 17.086 1.00 96.69 110 THR A CA 1
ATOM 836 C C . THR A 1 110 ? 3.141 5.601 17.498 1.00 96.69 110 THR A C 1
ATOM 838 O O . THR A 1 110 ? 3.664 6.687 17.752 1.00 96.69 110 THR A O 1
ATOM 841 N N . ALA A 1 111 ? 1.834 5.383 17.660 1.00 95.12 111 ALA A N 1
ATOM 842 C CA . ALA A 1 111 ? 0.911 6.400 18.150 1.00 95.12 111 ALA A CA 1
ATOM 843 C C . ALA A 1 111 ? -0.055 5.851 19.200 1.00 95.12 111 ALA A C 1
ATOM 845 O O . ALA A 1 111 ? -0.493 4.706 19.154 1.00 95.12 111 ALA A O 1
ATOM 846 N N . ASP A 1 112 ? -0.392 6.710 20.157 1.00 95.25 112 ASP A N 1
ATOM 847 C CA . ASP A 1 112 ? -1.342 6.441 21.227 1.00 95.25 112 ASP A CA 1
ATOM 848 C C . ASP A 1 112 ? -2.011 7.759 21.611 1.00 95.25 112 ASP A C 1
ATOM 850 O O . ASP A 1 112 ? -1.423 8.604 22.292 1.00 95.25 112 ASP A O 1
ATOM 854 N N . ARG A 1 113 ? -3.225 7.968 21.102 1.00 93.44 113 ARG A N 1
ATOM 855 C CA . ARG A 1 113 ? -3.944 9.236 21.233 1.00 93.44 113 ARG A CA 1
ATOM 856 C C . ARG A 1 113 ? -5.349 9.013 21.766 1.00 93.44 113 ARG A C 1
ATOM 858 O O . ARG A 1 113 ? -6.055 8.105 21.341 1.00 93.44 113 ARG A O 1
ATOM 865 N N . ARG A 1 114 ? -5.784 9.880 22.678 1.00 90.50 114 ARG A N 1
ATOM 866 C CA . ARG A 1 114 ? -7.194 9.980 23.076 1.00 90.50 114 ARG A CA 1
ATOM 867 C C . ARG A 1 114 ? -7.887 11.011 22.202 1.00 90.50 114 ARG A C 1
ATOM 869 O O . ARG A 1 114 ? -7.388 12.126 22.071 1.00 90.50 114 ARG A O 1
ATOM 876 N N . VAL A 1 115 ? -9.033 10.649 21.638 1.00 88.56 115 VAL A N 1
ATOM 877 C CA . VAL A 1 115 ? -9.835 11.543 20.802 1.00 88.56 115 VAL A CA 1
ATOM 878 C C . VAL A 1 115 ? -10.809 12.319 21.700 1.00 88.56 115 VAL A C 1
ATOM 880 O O . VAL A 1 115 ? -11.692 11.705 22.303 1.00 88.56 115 VAL A O 1
ATOM 883 N N . PRO A 1 116 ? -10.683 13.659 21.816 1.00 71.12 116 PRO A N 1
ATOM 884 C CA . PRO A 1 116 ? -11.401 14.446 22.825 1.00 71.12 116 PRO A CA 1
ATOM 885 C C . PRO A 1 116 ? -12.930 14.369 22.741 1.00 71.12 116 PRO A C 1
ATOM 887 O O . PRO A 1 116 ? -13.598 14.367 23.770 1.00 71.12 116 PRO A O 1
ATOM 890 N N . HIS A 1 117 ? -13.491 14.302 21.530 1.00 70.75 117 HIS A N 1
ATOM 891 C CA . HIS A 1 117 ? -14.943 14.342 21.313 1.00 70.75 117 HIS A CA 1
ATOM 892 C C . HIS A 1 117 ? -15.603 12.961 21.240 1.00 70.75 117 HIS A C 1
ATOM 894 O O . HIS A 1 117 ? -16.795 12.849 21.501 1.00 70.75 117 HIS A O 1
ATOM 900 N N . GLY A 1 118 ? -14.837 11.913 20.925 1.00 69.25 118 GLY A N 1
ATOM 901 C CA . GLY A 1 118 ? -15.335 10.536 20.880 1.00 69.25 118 GLY A CA 1
ATOM 902 C C . GLY A 1 118 ? -15.093 9.750 22.168 1.00 69.25 118 GLY A C 1
ATOM 903 O O . GLY A 1 118 ? -15.630 8.662 22.320 1.00 69.25 118 GLY A O 1
ATOM 904 N N . ASN A 1 119 ? -14.264 10.275 23.078 1.00 85.06 119 ASN A N 1
ATOM 905 C CA . ASN A 1 119 ? -13.794 9.598 24.291 1.00 85.06 119 ASN A CA 1
ATOM 906 C C . ASN A 1 119 ? -13.167 8.204 24.046 1.00 85.06 119 ASN A C 1
ATOM 908 O O . ASN A 1 119 ? -12.956 7.442 24.985 1.00 85.06 119 ASN A O 1
ATOM 912 N N . HIS A 1 120 ? -12.826 7.879 22.800 1.00 90.19 120 HIS A N 1
ATOM 913 C CA . HIS A 1 120 ? -12.115 6.663 22.435 1.00 90.19 120 HIS A CA 1
ATOM 914 C C . HIS A 1 120 ? -10.613 6.932 22.319 1.00 90.19 120 HIS A C 1
ATOM 916 O O . HIS A 1 120 ? -10.141 8.073 22.226 1.00 90.19 120 HIS A O 1
ATOM 922 N N . ARG A 1 121 ? -9.840 5.853 22.337 1.00 93.44 121 ARG A N 1
ATOM 923 C CA . ARG A 1 121 ? -8.387 5.860 22.187 1.00 93.44 121 ARG A CA 1
ATOM 924 C C . ARG A 1 121 ? -8.027 5.208 20.860 1.00 93.44 121 ARG A C 1
ATOM 926 O O . ARG A 1 121 ? -8.550 4.147 20.551 1.00 93.44 121 ARG A O 1
ATOM 933 N N . ILE A 1 122 ? -7.140 5.832 20.100 1.00 95.06 122 ILE A N 1
ATOM 934 C CA . ILE A 1 122 ? -6.588 5.284 18.863 1.00 95.06 122 ILE A CA 1
ATOM 935 C C . ILE A 1 122 ? -5.142 4.882 19.131 1.00 95.06 122 ILE A C 1
ATOM 937 O O . ILE A 1 122 ? -4.357 5.701 19.621 1.00 95.06 122 ILE A O 1
ATOM 941 N N . LEU A 1 123 ? -4.806 3.635 18.816 1.00 96.94 123 LEU A N 1
ATOM 942 C CA . LEU A 1 123 ? -3.444 3.116 18.856 1.00 96.94 123 LEU A CA 1
ATOM 943 C C . LEU A 1 123 ? -3.026 2.717 17.445 1.00 96.94 123 LEU A C 1
ATOM 945 O O . LEU A 1 123 ? -3.808 2.098 16.729 1.00 96.94 123 LEU A O 1
ATOM 949 N N . GLU A 1 124 ? -1.799 3.055 17.071 1.00 97.88 124 GLU A N 1
ATOM 950 C CA . GLU A 1 124 ? -1.233 2.734 15.763 1.00 97.88 124 GLU A CA 1
ATOM 951 C C . GLU A 1 124 ? 0.042 1.913 15.933 1.00 97.88 124 GLU A C 1
ATOM 953 O O . GLU A 1 124 ? 0.933 2.283 16.703 1.00 97.88 124 GLU A O 1
ATOM 958 N N . PHE A 1 125 ? 0.116 0.795 15.216 1.00 98.56 125 PHE A N 1
ATOM 959 C CA . PHE A 1 125 ? 1.242 -0.127 15.236 1.00 98.56 125 PHE A CA 1
ATOM 960 C C . PHE A 1 125 ? 1.889 -0.179 13.866 1.00 98.56 125 PHE A C 1
ATOM 962 O O . PHE A 1 125 ? 1.198 -0.411 12.876 1.00 98.56 125 PHE A O 1
ATOM 969 N N . HIS A 1 126 ? 3.209 -0.012 13.801 1.00 98.44 126 HIS A N 1
ATOM 970 C CA . HIS A 1 126 ? 3.965 -0.145 12.556 1.00 98.44 126 HIS A CA 1
ATOM 971 C C . HIS A 1 126 ? 4.797 -1.422 12.565 1.00 98.44 126 HIS A C 1
ATOM 973 O O . HIS A 1 126 ? 5.486 -1.724 13.539 1.00 98.44 126 HIS A O 1
ATOM 979 N N . ARG A 1 127 ? 4.772 -2.159 11.454 1.00 98.19 127 ARG A N 1
ATOM 980 C CA . ARG A 1 127 ? 5.603 -3.346 11.226 1.00 98.19 127 ARG A CA 1
ATOM 981 C C . ARG A 1 127 ? 6.281 -3.239 9.869 1.00 98.19 127 ARG A C 1
ATOM 983 O O . ARG A 1 127 ? 5.643 -2.872 8.889 1.00 98.19 127 ARG A O 1
ATOM 990 N N . GLN A 1 128 ? 7.558 -3.593 9.803 1.00 97.69 128 GLN A N 1
ATOM 991 C CA . GLN A 1 128 ? 8.261 -3.740 8.532 1.00 97.69 128 GLN A CA 1
ATOM 992 C C . GLN A 1 128 ? 8.136 -5.178 8.028 1.00 97.69 128 GLN A C 1
ATOM 994 O O . GLN A 1 128 ? 8.432 -6.124 8.756 1.00 97.69 128 GLN A O 1
ATOM 999 N N . PHE A 1 129 ? 7.720 -5.333 6.777 1.00 97.62 129 PHE A N 1
ATOM 1000 C CA . PHE A 1 129 ? 7.734 -6.595 6.048 1.00 97.62 129 PHE A CA 1
ATOM 1001 C C . PHE A 1 129 ? 8.927 -6.616 5.088 1.00 97.62 129 PHE A C 1
ATOM 1003 O O . PHE A 1 129 ? 9.206 -5.597 4.462 1.00 97.62 129 PHE A O 1
ATOM 1010 N N . SER A 1 130 ? 9.627 -7.748 4.966 1.00 96.81 130 SER A N 1
ATOM 1011 C CA . SER A 1 130 ? 10.707 -7.932 3.985 1.00 96.81 130 SER A CA 1
ATOM 1012 C C . SER A 1 130 ? 10.182 -8.685 2.764 1.00 96.81 130 SER A C 1
ATOM 1014 O O . SER A 1 130 ? 9.825 -9.860 2.852 1.00 96.81 130 SER A O 1
ATOM 1016 N N . GLU A 1 131 ? 10.160 -8.011 1.618 1.00 94.75 131 GLU A N 1
ATOM 1017 C CA . GLU A 1 131 ? 9.693 -8.552 0.347 1.00 94.75 131 GLU A CA 1
ATOM 1018 C C . GLU A 1 131 ? 10.809 -9.366 -0.315 1.00 94.75 131 GLU A C 1
ATOM 1020 O O . GLU A 1 131 ? 11.660 -8.842 -1.037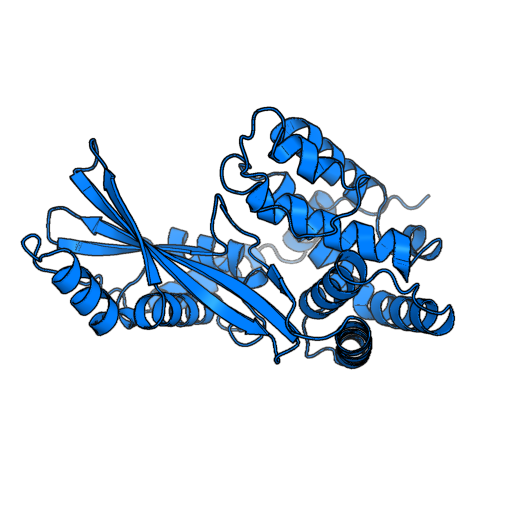 1.00 94.75 131 GLU A O 1
ATOM 1025 N N . GLY A 1 132 ? 10.857 -10.665 -0.009 1.00 91.19 132 GLY A N 1
ATOM 1026 C CA . GLY A 1 132 ? 11.834 -11.588 -0.599 1.00 91.19 132 GLY A CA 1
ATOM 1027 C C . GLY A 1 132 ? 13.301 -11.224 -0.326 1.00 91.19 132 GLY A C 1
ATOM 1028 O O . GLY A 1 132 ? 14.170 -11.642 -1.084 1.00 91.19 132 GLY A O 1
ATOM 1029 N N . GLY A 1 133 ? 13.581 -10.429 0.715 1.00 93.38 133 GLY A N 1
ATOM 1030 C CA . GLY A 1 133 ? 14.918 -9.900 1.014 1.00 93.38 133 GLY A CA 1
ATOM 1031 C C . GLY A 1 133 ? 15.380 -8.751 0.108 1.00 93.38 133 GLY A C 1
ATOM 1032 O O . GLY A 1 133 ? 16.503 -8.277 0.260 1.00 93.38 133 GLY A O 1
ATOM 1033 N N . LEU A 1 134 ? 14.537 -8.289 -0.821 1.00 94.88 134 LEU A N 1
ATOM 1034 C CA . LEU A 1 134 ? 14.884 -7.271 -1.815 1.00 94.88 134 LEU A CA 1
ATOM 1035 C C . LEU A 1 134 ? 14.663 -5.852 -1.288 1.00 94.88 134 LEU A C 1
ATOM 1037 O O . LEU A 1 134 ? 15.516 -4.967 -1.412 1.00 94.88 134 LEU A O 1
ATOM 1041 N N . PHE A 1 135 ? 13.502 -5.633 -0.687 1.00 96.06 135 PHE A N 1
ATOM 1042 C CA . PHE A 1 135 ? 13.091 -4.360 -0.121 1.00 96.06 135 PHE A CA 1
ATOM 1043 C C . PHE A 1 135 ? 12.156 -4.590 1.061 1.00 96.06 135 PHE A C 1
ATOM 1045 O O . PHE A 1 135 ? 11.644 -5.687 1.268 1.00 96.06 135 PHE A O 1
ATOM 1052 N N . THR A 1 136 ? 11.947 -3.552 1.858 1.00 97.12 136 THR A N 1
ATOM 1053 C CA . THR A 1 136 ? 10.963 -3.531 2.926 1.00 97.12 136 THR A CA 1
ATOM 1054 C C . THR A 1 136 ? 9.770 -2.667 2.564 1.00 97.12 136 THR A C 1
ATOM 1056 O O . THR A 1 136 ? 9.904 -1.668 1.856 1.00 97.12 136 THR A O 1
ATOM 1059 N N . VAL A 1 137 ? 8.616 -3.036 3.111 1.00 97.62 137 VAL A N 1
ATOM 1060 C CA . VAL A 1 137 ? 7.391 -2.233 3.115 1.00 97.62 137 VAL A CA 1
ATOM 1061 C C . VAL A 1 137 ? 6.959 -2.056 4.564 1.00 97.62 137 VAL A C 1
ATOM 1063 O O . VAL A 1 137 ? 6.933 -3.016 5.335 1.00 97.62 137 VAL A O 1
ATOM 1066 N N . THR A 1 138 ? 6.647 -0.828 4.962 1.00 98.31 138 THR A N 1
ATOM 1067 C CA . THR A 1 138 ? 6.101 -0.542 6.292 1.00 98.31 138 THR A CA 1
ATOM 1068 C C . THR A 1 138 ? 4.581 -0.624 6.243 1.00 98.31 138 THR A C 1
ATOM 1070 O O . THR A 1 138 ? 3.945 0.042 5.433 1.00 98.31 138 THR A O 1
ATOM 1073 N N . LEU A 1 139 ? 3.994 -1.414 7.134 1.00 98.12 139 LEU A N 1
ATOM 1074 C CA . LEU A 1 139 ? 2.553 -1.569 7.294 1.00 98.12 139 LEU A CA 1
ATOM 1075 C C . LEU A 1 139 ? 2.113 -0.945 8.612 1.00 98.12 139 LEU A C 1
ATOM 1077 O O . LEU A 1 139 ? 2.820 -1.054 9.614 1.00 98.12 139 LEU A O 1
ATOM 1081 N N . SER A 1 140 ? 0.933 -0.337 8.611 1.00 98.19 140 SER A N 1
ATOM 1082 C CA . SER A 1 140 ? 0.278 0.246 9.774 1.00 98.19 140 SER A CA 1
ATOM 1083 C C . SER A 1 140 ? -1.018 -0.500 10.085 1.00 98.19 140 SER A C 1
ATOM 1085 O O . SER A 1 140 ? -1.795 -0.800 9.180 1.00 98.19 140 SER A O 1
ATOM 1087 N N . ALA A 1 141 ? -1.242 -0.805 11.363 1.00 98.06 141 ALA A N 1
ATOM 1088 C CA . ALA A 1 141 ? -2.525 -1.254 11.893 1.00 98.06 141 ALA A CA 1
ATOM 1089 C C . ALA A 1 141 ? -3.013 -0.246 12.935 1.00 98.06 141 ALA A C 1
ATOM 1091 O O . ALA A 1 141 ? -2.339 -0.015 13.943 1.00 98.06 141 ALA A O 1
ATOM 1092 N N . THR A 1 142 ? -4.202 0.305 12.713 1.00 97.00 142 THR A N 1
ATOM 1093 C CA . THR A 1 142 ? -4.837 1.260 13.620 1.00 97.00 142 THR A CA 1
ATOM 1094 C C . THR A 1 142 ? -6.002 0.589 14.322 1.00 97.00 142 THR A C 1
ATOM 1096 O O . THR A 1 142 ? -6.893 0.053 13.668 1.00 97.00 142 THR A O 1
ATOM 1099 N N . VAL A 1 143 ? -6.026 0.644 15.652 1.00 96.25 143 VAL A N 1
ATOM 1100 C CA . VAL A 1 143 ? -7.130 0.124 16.466 1.00 96.25 143 VAL A CA 1
ATOM 1101 C C . VAL A 1 143 ? -7.775 1.230 17.279 1.00 96.25 143 VAL A C 1
ATOM 1103 O O . VAL A 1 143 ? -7.094 2.083 17.858 1.00 96.25 143 VAL A O 1
ATOM 1106 N N . ARG A 1 144 ? -9.101 1.183 17.357 1.00 95.06 144 ARG A N 1
ATOM 1107 C CA . ARG A 1 144 ? -9.913 2.040 18.211 1.00 95.06 144 ARG A CA 1
ATOM 1108 C C . ARG A 1 144 ? -10.359 1.265 19.438 1.00 95.06 144 ARG A C 1
ATOM 1110 O O . ARG A 1 144 ? -10.896 0.170 19.330 1.00 95.06 144 ARG A O 1
ATOM 1117 N N . VAL A 1 145 ? -10.149 1.861 20.606 1.00 94.69 145 VAL A N 1
ATOM 1118 C CA . VAL A 1 145 ? -10.603 1.360 21.905 1.00 94.69 145 VAL A CA 1
ATOM 1119 C C . VAL A 1 145 ? -11.658 2.312 22.447 1.00 94.69 145 VAL A C 1
ATOM 1121 O O . VAL A 1 145 ? -11.367 3.472 22.751 1.00 94.69 145 VAL A O 1
ATOM 1124 N N . GLU A 1 146 ? -12.879 1.814 22.566 1.00 93.81 146 GLU A N 1
ATOM 1125 C CA . GLU A 1 146 ? -14.040 2.543 23.059 1.00 93.81 146 GLU A CA 1
ATOM 1126 C C . GLU A 1 146 ? -14.013 2.729 24.587 1.00 93.81 146 GLU A C 1
ATOM 1128 O O . GLU A 1 146 ? -13.367 1.953 25.303 1.00 93.81 146 GLU A O 1
ATOM 1133 N N . PRO A 1 147 ? -14.750 3.719 25.135 1.00 91.00 147 PRO A N 1
ATOM 1134 C CA . PRO A 1 147 ? -14.861 3.931 26.581 1.00 91.00 147 PRO A CA 1
ATOM 1135 C C . PRO A 1 147 ? -15.357 2.705 27.354 1.00 91.00 147 PRO A C 1
ATOM 1137 O O . PRO A 1 147 ? -15.020 2.525 28.525 1.00 91.00 147 PRO A O 1
ATOM 1140 N N . ASP A 1 148 ? -16.186 1.878 26.717 1.00 91.69 148 ASP A N 1
ATOM 1141 C CA . ASP A 1 148 ? -16.760 0.675 27.317 1.00 91.69 148 ASP A CA 1
ATOM 1142 C C . ASP A 1 148 ? -15.812 -0.536 27.278 1.00 91.69 148 ASP A C 1
ATOM 1144 O O . ASP A 1 148 ? -16.141 -1.587 27.846 1.00 91.69 148 ASP A O 1
ATOM 1148 N N . GLY A 1 149 ? -14.640 -0.373 26.657 1.00 91.94 149 GLY A N 1
ATOM 1149 C CA . GLY A 1 149 ? -13.612 -1.389 26.496 1.00 91.94 149 GLY A CA 1
ATOM 1150 C C . GLY A 1 149 ? -13.657 -2.139 25.169 1.00 91.94 149 GLY A C 1
ATOM 1151 O O . GLY A 1 149 ? -12.774 -2.962 24.938 1.00 91.94 149 GLY A O 1
ATOM 1152 N N . SER A 1 150 ? -14.651 -1.902 24.311 1.00 93.88 150 SER A N 1
ATOM 1153 C CA . SER A 1 150 ? -14.729 -2.546 22.996 1.00 93.88 150 SER A CA 1
ATOM 1154 C C . SER A 1 150 ? -13.563 -2.109 22.112 1.00 93.88 150 SER A C 1
ATOM 1156 O O . SER A 1 150 ? -13.208 -0.931 22.091 1.00 93.88 150 SER A O 1
ATOM 1158 N N . VAL A 1 151 ? -12.965 -3.046 21.382 1.00 95.25 151 VAL A N 1
ATOM 1159 C CA . VAL A 1 151 ? -11.838 -2.775 20.484 1.00 95.25 151 VAL A CA 1
ATOM 1160 C C . VAL A 1 151 ? -12.173 -3.201 19.068 1.00 95.25 151 VAL A C 1
ATOM 1162 O O . VAL A 1 151 ? -12.615 -4.329 18.843 1.00 95.25 151 VAL A O 1
ATOM 1165 N N . TRP A 1 152 ? -11.878 -2.313 18.125 1.00 94.94 152 TRP A N 1
ATOM 1166 C CA . TRP A 1 152 ? -12.118 -2.512 16.703 1.00 94.94 152 TRP A CA 1
ATOM 1167 C C . TRP A 1 152 ? -10.869 -2.171 15.895 1.00 94.94 152 TRP A C 1
ATOM 1169 O O . TRP A 1 152 ? -10.127 -1.247 16.239 1.00 94.94 152 TRP A O 1
ATOM 1179 N N . LEU A 1 153 ? -10.638 -2.919 14.818 1.00 94.94 153 LEU A N 1
ATOM 1180 C CA . LEU A 1 153 ? -9.708 -2.517 13.772 1.00 94.94 153 LEU A CA 1
ATOM 1181 C C . LEU A 1 153 ? -10.330 -1.329 13.036 1.00 94.94 153 LEU A C 1
ATOM 1183 O O . LEU A 1 153 ? -11.463 -1.414 12.566 1.00 94.94 153 LEU A O 1
ATOM 1187 N N . GLU A 1 154 ? -9.593 -0.230 12.956 1.00 93.62 154 GLU A N 1
ATOM 1188 C CA . GLU A 1 154 ? -10.016 0.960 12.223 1.00 93.62 154 GLU A CA 1
ATOM 1189 C C . GLU A 1 154 ? -9.528 0.866 10.776 1.00 93.62 154 GLU A C 1
ATOM 1191 O O . GLU A 1 154 ? -10.305 1.049 9.841 1.00 93.62 154 GLU A O 1
ATOM 1196 N N . GLU A 1 155 ? -8.242 0.541 10.594 1.00 94.12 155 GLU A N 1
ATOM 1197 C CA . GLU A 1 155 ? -7.564 0.492 9.296 1.00 94.12 155 GLU A CA 1
ATOM 1198 C C . GLU A 1 155 ? -6.333 -0.429 9.338 1.00 94.12 155 GLU A C 1
ATOM 1200 O O . GLU A 1 155 ? -5.657 -0.543 10.365 1.00 94.12 155 GLU A O 1
ATOM 1205 N N . HIS A 1 156 ? -6.006 -1.039 8.195 1.00 96.19 156 HIS A N 1
ATOM 1206 C CA . HIS A 1 156 ? -4.717 -1.687 7.941 1.00 96.19 156 HIS A CA 1
ATOM 1207 C C . HIS A 1 156 ? -4.260 -1.336 6.525 1.00 96.19 156 HIS A C 1
ATOM 1209 O O . HIS A 1 156 ? -4.967 -1.624 5.564 1.00 96.19 156 HIS A O 1
ATOM 1215 N N . ARG A 1 157 ? -3.141 -0.613 6.416 1.00 95.06 157 ARG A N 1
ATOM 1216 C CA . ARG A 1 157 ? -2.620 -0.037 5.160 1.00 95.06 157 ARG A CA 1
ATOM 1217 C C . ARG A 1 157 ? -1.185 0.465 5.345 1.00 95.06 157 ARG A C 1
ATOM 1219 O O . ARG A 1 157 ? -0.603 0.301 6.415 1.00 95.06 157 ARG A O 1
ATOM 1226 N N . TRP A 1 158 ? -0.602 1.119 4.343 1.00 96.56 158 TRP A N 1
ATOM 1227 C CA . TRP A 1 158 ? 0.642 1.878 4.536 1.00 96.56 158 TRP A CA 1
ATOM 1228 C C . TRP A 1 158 ? 0.448 3.043 5.531 1.00 96.56 158 TRP A C 1
ATOM 1230 O O . TRP A 1 158 ? -0.634 3.634 5.569 1.00 96.56 158 TRP A O 1
ATOM 1240 N N . PRO A 1 159 ? 1.473 3.415 6.326 1.00 95.56 159 PRO A N 1
ATOM 1241 C CA . PRO A 1 159 ? 1.414 4.579 7.209 1.00 95.56 159 PRO A CA 1
ATOM 1242 C C . PRO A 1 159 ? 0.947 5.841 6.478 1.00 95.56 159 PRO A C 1
ATOM 1244 O O . PRO A 1 159 ? 1.443 6.163 5.398 1.00 95.56 159 PRO A O 1
ATOM 1247 N N . SER A 1 160 ? -0.007 6.553 7.074 1.00 90.00 160 SER A N 1
ATOM 1248 C CA . SER A 1 160 ? -0.771 7.601 6.398 1.00 90.00 160 SER A CA 1
ATOM 1249 C C . SER A 1 160 ? -1.255 8.636 7.431 1.00 90.00 160 SER A C 1
ATOM 1251 O O . SER A 1 160 ? -2.165 8.311 8.195 1.00 90.00 160 SER A O 1
ATOM 1253 N N . PRO A 1 161 ? -0.633 9.835 7.505 1.00 91.00 161 PRO A N 1
ATOM 1254 C CA . PRO A 1 161 ? 0.496 10.289 6.689 1.00 91.00 161 PRO A CA 1
ATOM 1255 C C . PRO A 1 161 ? 1.832 9.685 7.171 1.00 91.00 161 PRO A C 1
ATOM 1257 O O . PRO A 1 161 ? 2.073 9.578 8.377 1.00 91.00 161 PRO A O 1
ATOM 1260 N N . PRO A 1 162 ? 2.755 9.317 6.265 1.00 94.75 162 PRO A N 1
ATOM 1261 C CA . PRO A 1 162 ? 4.059 8.810 6.668 1.00 94.75 162 PRO A CA 1
ATOM 1262 C C . PRO A 1 162 ? 5.020 9.939 7.067 1.00 94.75 162 PRO A C 1
ATOM 1264 O O . PRO A 1 162 ? 5.044 11.018 6.475 1.00 94.75 162 PRO A O 1
ATOM 1267 N N . VAL A 1 163 ? 5.880 9.654 8.050 1.00 94.69 163 VAL A N 1
ATOM 1268 C CA . VAL A 1 163 ? 6.995 10.529 8.488 1.00 94.69 163 VAL A CA 1
ATOM 1269 C C . VAL A 1 163 ? 8.374 10.017 8.052 1.00 94.69 163 VAL A C 1
ATOM 1271 O O . VAL A 1 163 ? 9.392 10.674 8.271 1.00 94.69 163 VAL A O 1
ATOM 1274 N N . ARG A 1 164 ? 8.410 8.819 7.466 1.00 95.75 164 ARG A N 1
ATOM 1275 C CA . ARG A 1 164 ? 9.575 8.123 6.904 1.00 95.75 164 ARG A CA 1
ATOM 1276 C C . ARG A 1 164 ? 9.132 7.378 5.643 1.00 95.75 164 ARG A C 1
ATOM 1278 O O . ARG A 1 164 ? 7.934 7.130 5.511 1.00 95.75 164 ARG A O 1
ATOM 1285 N N . PRO A 1 165 ? 10.049 6.998 4.738 1.00 96.25 165 PRO A N 1
ATOM 1286 C CA . PRO A 1 165 ? 9.672 6.253 3.546 1.00 96.25 165 PRO A CA 1
ATOM 1287 C C . PRO A 1 165 ? 8.996 4.936 3.928 1.00 96.25 165 PRO A C 1
ATOM 1289 O O . PRO A 1 165 ? 9.522 4.185 4.750 1.00 96.25 165 PRO A O 1
ATOM 1292 N N . VAL A 1 166 ? 7.836 4.662 3.329 1.00 97.44 166 VAL A N 1
ATOM 1293 C CA . VAL A 1 166 ? 7.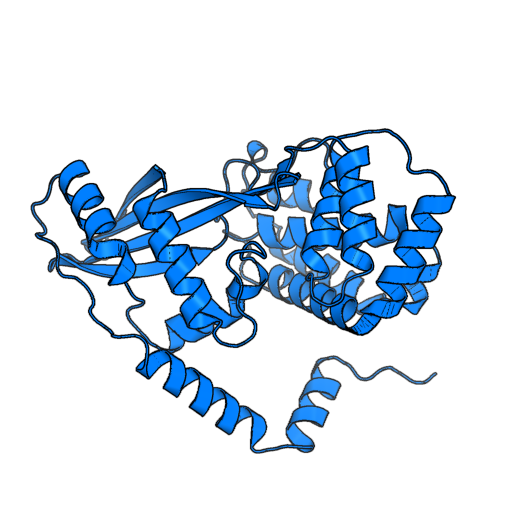121 3.391 3.518 1.00 97.44 166 VAL A CA 1
ATOM 1294 C C . VAL A 1 166 ? 7.937 2.239 2.936 1.00 97.44 166 VAL A C 1
ATOM 1296 O O . VAL A 1 166 ? 8.051 1.192 3.572 1.00 97.44 166 VAL A O 1
ATOM 1299 N N . HIS A 1 167 ? 8.542 2.464 1.767 1.00 96.94 167 HIS A N 1
ATOM 1300 C CA . HIS A 1 167 ? 9.405 1.512 1.079 1.00 96.94 167 HIS A CA 1
ATOM 1301 C C . HIS A 1 167 ? 10.882 1.793 1.361 1.00 96.94 167 HIS A C 1
ATOM 1303 O O . HIS A 1 167 ? 11.349 2.927 1.210 1.00 96.94 167 HIS A O 1
ATOM 1309 N N . GLY A 1 168 ? 11.628 0.753 1.727 1.00 94.00 168 GLY A N 1
ATOM 1310 C CA . GLY A 1 168 ? 13.071 0.810 1.955 1.00 94.00 168 GLY A CA 1
ATOM 1311 C C . GLY A 1 168 ? 13.805 -0.247 1.142 1.00 94.00 168 GLY A C 1
ATOM 1312 O O . GLY A 1 168 ? 13.339 -1.367 1.009 1.00 94.00 168 GLY A O 1
ATOM 1313 N N . ARG A 1 169 ? 14.976 0.068 0.596 1.00 92.44 169 ARG A N 1
ATOM 1314 C CA . ARG A 1 169 ? 15.782 -0.922 -0.128 1.00 92.44 169 ARG A CA 1
ATOM 1315 C C . ARG A 1 169 ? 16.591 -1.791 0.836 1.00 92.44 169 ARG A C 1
ATOM 1317 O O . ARG A 1 169 ? 17.164 -1.265 1.789 1.00 92.44 169 ARG A O 1
ATOM 1324 N N . GLN A 1 170 ? 16.693 -3.089 0.547 1.00 93.44 170 GLN A N 1
ATOM 1325 C CA . GLN A 1 170 ? 17.593 -4.016 1.249 1.00 93.44 170 GLN A CA 1
ATOM 1326 C C . GLN A 1 170 ? 18.706 -4.542 0.332 1.00 93.44 170 GLN A C 1
ATOM 1328 O O . GLN A 1 170 ? 19.866 -4.567 0.736 1.00 93.44 170 GLN A O 1
ATOM 1333 N N . ALA A 1 171 ? 18.358 -4.911 -0.901 1.00 93.06 171 ALA A N 1
ATOM 1334 C CA . ALA A 1 171 ? 19.267 -5.441 -1.912 1.00 93.06 171 ALA A CA 1
ATOM 1335 C C . ALA A 1 171 ? 19.978 -4.343 -2.726 1.00 93.06 171 ALA A C 1
ATOM 1337 O O . ALA A 1 171 ? 19.564 -3.183 -2.755 1.00 93.06 171 ALA A O 1
ATOM 1338 N N . GLY A 1 172 ? 21.057 -4.704 -3.426 1.00 91.19 172 GLY A N 1
ATOM 1339 C CA . GLY A 1 172 ? 21.722 -3.797 -4.372 1.00 91.19 172 GLY A CA 1
ATOM 1340 C C . GLY A 1 172 ? 20.886 -3.547 -5.637 1.00 91.19 172 GLY A C 1
ATOM 1341 O O . GLY A 1 172 ? 20.017 -4.343 -5.980 1.00 91.19 172 GLY A O 1
ATOM 1342 N N . SER A 1 173 ? 21.168 -2.469 -6.383 1.00 89.94 173 SER A N 1
ATOM 1343 C CA . SER A 1 173 ? 20.417 -2.142 -7.613 1.00 89.94 173 SER A CA 1
ATOM 1344 C C . SER A 1 173 ? 20.444 -3.263 -8.660 1.00 89.94 173 SER A C 1
ATOM 1346 O O . SER A 1 173 ? 19.400 -3.595 -9.207 1.00 89.94 173 SER A O 1
ATOM 1348 N N . HIS A 1 174 ? 21.598 -3.895 -8.908 1.00 89.06 174 HIS A N 1
ATOM 1349 C CA . HIS A 1 174 ? 21.676 -5.031 -9.839 1.00 89.06 174 HIS A CA 1
ATOM 1350 C C . HIS A 1 174 ? 20.843 -6.231 -9.381 1.00 89.06 174 HIS A C 1
ATOM 1352 O O . HIS A 1 174 ? 20.150 -6.837 -10.190 1.00 89.06 174 HIS A O 1
ATOM 1358 N N . GLU A 1 175 ? 20.855 -6.538 -8.085 1.00 92.12 175 GLU A N 1
ATOM 1359 C CA . GLU A 1 175 ? 20.070 -7.641 -7.530 1.00 92.12 175 GLU A CA 1
ATOM 1360 C C . GLU A 1 175 ? 18.563 -7.382 -7.658 1.00 92.12 175 GLU A C 1
ATOM 1362 O O . GLU A 1 175 ? 17.822 -8.283 -8.046 1.00 92.12 175 GLU A O 1
ATOM 1367 N N . LEU A 1 176 ? 18.117 -6.143 -7.419 1.00 93.50 176 LEU A N 1
ATOM 1368 C CA . LEU A 1 176 ? 16.733 -5.730 -7.656 1.00 93.50 176 LEU A CA 1
ATOM 1369 C C . LEU A 1 176 ? 16.338 -5.841 -9.132 1.00 93.50 176 LEU A C 1
ATOM 1371 O O . LEU A 1 176 ? 15.266 -6.361 -9.428 1.00 93.50 176 LEU A O 1
ATOM 1375 N N . PHE A 1 177 ? 17.193 -5.396 -10.060 1.00 91.12 177 PHE A N 1
ATOM 1376 C CA . PHE A 1 177 ? 16.925 -5.524 -11.496 1.00 91.12 177 PHE A CA 1
ATOM 1377 C C . PHE A 1 177 ? 16.838 -6.986 -11.940 1.00 91.12 177 PHE A C 1
ATOM 1379 O O . PHE A 1 177 ? 15.896 -7.361 -12.641 1.00 91.12 177 PHE A O 1
ATOM 1386 N N . ASP A 1 178 ? 17.789 -7.821 -11.525 1.00 91.88 178 ASP A N 1
ATOM 1387 C CA . ASP A 1 178 ? 17.811 -9.242 -11.871 1.00 91.88 178 ASP A CA 1
ATOM 1388 C C . ASP A 1 178 ? 16.632 -9.996 -11.241 1.00 91.88 178 ASP A C 1
ATOM 1390 O O . ASP A 1 178 ? 16.072 -10.912 -11.851 1.00 91.88 178 ASP A O 1
ATOM 1394 N N . ALA A 1 179 ? 16.221 -9.621 -10.026 1.00 94.38 179 ALA A N 1
ATOM 1395 C CA . ALA A 1 179 ? 15.010 -10.139 -9.405 1.00 94.38 179 ALA A CA 1
ATOM 1396 C C . ALA A 1 179 ? 13.759 -9.717 -10.182 1.00 94.38 179 ALA A C 1
ATOM 1398 O O . ALA A 1 179 ? 13.026 -10.595 -10.628 1.00 94.38 179 ALA A O 1
ATOM 1399 N N . ALA A 1 180 ? 13.569 -8.421 -10.439 1.00 94.69 180 ALA A N 1
ATOM 1400 C CA . ALA A 1 180 ? 12.420 -7.907 -11.181 1.00 94.69 180 ALA A CA 1
ATOM 1401 C C . ALA A 1 180 ? 12.294 -8.560 -12.563 1.00 94.69 180 ALA A C 1
ATOM 1403 O O . ALA A 1 180 ? 11.213 -8.977 -12.966 1.00 94.69 180 ALA A O 1
ATOM 1404 N N . LEU A 1 181 ? 13.406 -8.728 -13.283 1.00 93.25 181 LEU A N 1
ATOM 1405 C CA . LEU A 1 181 ? 13.400 -9.430 -14.560 1.00 93.25 181 LEU A CA 1
ATOM 1406 C C . LEU A 1 181 ? 12.931 -10.879 -14.417 1.00 93.25 181 LEU A C 1
ATOM 1408 O O . LEU A 1 181 ? 12.094 -11.308 -15.213 1.00 93.25 181 LEU A O 1
ATOM 1412 N N . ARG A 1 182 ? 13.466 -11.643 -13.459 1.00 94.25 182 ARG A N 1
ATOM 1413 C CA . ARG A 1 182 ? 13.024 -13.029 -13.229 1.00 94.25 182 ARG A CA 1
ATOM 1414 C C . ARG A 1 182 ? 11.544 -13.082 -12.868 1.00 94.25 182 ARG A C 1
ATOM 1416 O O . ARG A 1 182 ? 10.818 -13.900 -13.414 1.00 94.25 182 ARG A O 1
ATOM 1423 N N . GLU A 1 183 ? 11.090 -12.190 -12.000 1.00 95.12 183 GLU A N 1
ATOM 1424 C CA . GLU A 1 183 ? 9.696 -12.119 -11.565 1.00 95.12 183 GLU A CA 1
ATOM 1425 C C . GLU A 1 183 ? 8.735 -11.787 -12.710 1.00 95.12 183 GLU A C 1
ATOM 1427 O O . GLU A 1 183 ? 7.694 -12.423 -12.839 1.00 95.12 183 GLU A O 1
ATOM 1432 N N . LEU A 1 184 ? 9.126 -10.890 -13.618 1.00 95.19 184 LEU A N 1
ATOM 1433 C CA . LEU A 1 184 ? 8.356 -10.563 -14.820 1.00 95.19 184 LEU A CA 1
ATOM 1434 C C . LEU A 1 184 ? 8.152 -11.758 -15.775 1.00 95.19 184 LEU A C 1
ATOM 1436 O O . LEU A 1 184 ? 7.332 -11.660 -16.682 1.00 95.19 184 LEU A O 1
ATOM 1440 N N . GLN A 1 185 ? 8.881 -12.869 -15.606 1.00 92.88 185 GLN A N 1
ATOM 1441 C CA . GLN A 1 185 ? 8.672 -14.113 -16.366 1.00 92.88 185 GLN A CA 1
ATOM 1442 C C . GLN A 1 185 ? 7.636 -15.050 -15.725 1.00 92.88 185 GLN A C 1
ATOM 1444 O O . GLN A 1 185 ? 7.343 -16.106 -16.287 1.00 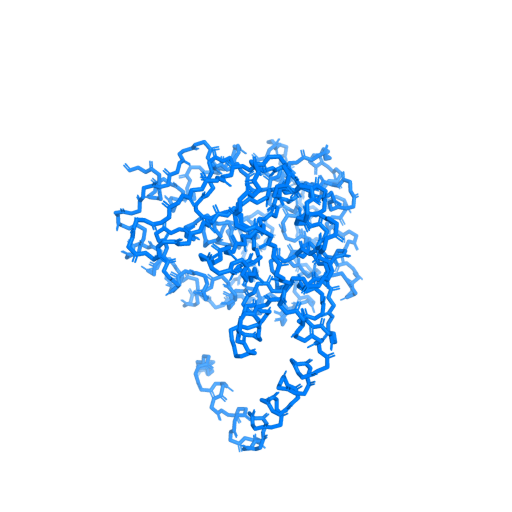92.88 185 GLN A O 1
ATOM 1449 N N . HIS A 1 186 ? 7.129 -14.712 -14.540 1.00 92.00 186 HIS A N 1
ATOM 1450 C CA . HIS A 1 186 ? 6.258 -15.567 -13.750 1.00 92.00 186 HIS A CA 1
ATOM 1451 C C . HIS A 1 186 ? 4.926 -14.871 -13.476 1.00 92.00 186 HIS A C 1
ATOM 1453 O O . HIS A 1 186 ? 4.837 -14.018 -12.598 1.00 92.00 186 HIS A O 1
ATOM 1459 N N . ASP A 1 187 ? 3.869 -15.315 -14.156 1.00 88.62 187 ASP A N 1
ATOM 1460 C CA . ASP A 1 187 ? 2.508 -14.774 -13.998 1.00 88.62 187 ASP A CA 1
ATOM 1461 C C . ASP A 1 187 ? 1.961 -14.919 -12.566 1.00 88.62 187 ASP A C 1
ATOM 1463 O O . ASP A 1 187 ? 1.068 -14.188 -12.158 1.00 88.62 187 ASP A O 1
ATOM 1467 N N . ALA A 1 188 ? 2.516 -15.845 -11.776 1.00 89.31 188 ALA A N 1
ATOM 1468 C CA . ALA A 1 188 ? 2.167 -16.022 -10.366 1.00 89.31 188 ALA A CA 1
ATOM 1469 C C . ALA A 1 188 ? 2.717 -14.915 -9.445 1.00 89.31 188 ALA A C 1
ATOM 1471 O O . ALA A 1 188 ? 2.370 -14.878 -8.268 1.00 89.31 188 ALA A O 1
ATOM 1472 N N . ILE A 1 189 ? 3.619 -14.060 -9.937 1.00 92.62 189 ILE A N 1
ATOM 1473 C CA . ILE A 1 189 ? 4.177 -12.945 -9.169 1.00 92.62 189 ILE A CA 1
ATOM 1474 C C . ILE A 1 189 ? 3.512 -11.660 -9.658 1.00 92.62 189 ILE A C 1
ATOM 1476 O O . ILE A 1 189 ? 3.684 -11.332 -10.834 1.00 92.62 189 ILE A O 1
ATOM 1480 N N . PRO A 1 190 ? 2.788 -10.923 -8.797 1.00 93.25 190 PRO A N 1
ATOM 1481 C CA . PRO A 1 190 ? 2.113 -9.686 -9.175 1.00 93.25 190 PRO A CA 1
ATOM 1482 C C . PRO A 1 190 ? 3.044 -8.679 -9.858 1.00 93.25 190 PRO A C 1
ATOM 1484 O O . PRO A 1 190 ? 4.190 -8.491 -9.436 1.00 93.25 190 PRO A O 1
ATOM 1487 N N . LEU A 1 191 ? 2.554 -8.038 -10.926 1.00 95.19 191 LEU A N 1
ATOM 1488 C CA . LEU A 1 191 ? 3.344 -7.096 -11.723 1.00 95.19 191 LEU A CA 1
ATOM 1489 C C . LEU A 1 191 ? 3.898 -5.943 -10.870 1.00 95.19 191 LEU A C 1
ATOM 1491 O O . LEU A 1 191 ? 5.060 -5.561 -11.012 1.00 95.19 191 LEU A O 1
ATOM 1495 N N . ASP A 1 192 ? 3.084 -5.407 -9.966 1.00 95.19 192 ASP A N 1
ATOM 1496 C CA . ASP A 1 192 ? 3.407 -4.258 -9.123 1.00 95.19 192 ASP A CA 1
ATOM 1497 C C . ASP A 1 192 ? 4.623 -4.490 -8.216 1.00 95.19 192 ASP A C 1
ATOM 1499 O O . ASP A 1 192 ? 5.427 -3.575 -8.027 1.00 95.19 192 ASP A O 1
ATOM 1503 N N . ARG A 1 193 ? 4.830 -5.718 -7.722 1.00 95.81 193 ARG A N 1
ATOM 1504 C CA . ARG A 1 193 ? 6.045 -6.074 -6.976 1.00 95.81 193 ARG A CA 1
ATOM 1505 C C . ARG A 1 193 ? 7.294 -5.869 -7.830 1.00 95.81 193 ARG A C 1
ATOM 1507 O O . ARG A 1 193 ? 8.258 -5.246 -7.377 1.00 95.81 193 ARG A O 1
ATOM 1514 N N . SER A 1 194 ? 7.279 -6.370 -9.064 1.00 96.38 194 SER A N 1
ATOM 1515 C CA . SER A 1 194 ? 8.413 -6.230 -9.979 1.00 96.38 194 SER A CA 1
ATOM 1516 C C . SER A 1 194 ? 8.632 -4.773 -10.373 1.00 96.38 194 SER A C 1
ATOM 1518 O O . SER A 1 194 ? 9.773 -4.318 -10.413 1.00 96.38 194 SER A O 1
ATOM 1520 N N . LEU A 1 195 ? 7.560 -4.010 -10.605 1.00 96.38 195 LEU A N 1
ATOM 1521 C CA . LEU A 1 195 ? 7.664 -2.584 -10.914 1.00 96.38 195 LEU A CA 1
ATOM 1522 C C . LEU A 1 195 ? 8.215 -1.769 -9.729 1.00 96.38 195 LEU A C 1
ATOM 1524 O O . LEU A 1 195 ? 9.064 -0.899 -9.928 1.00 96.38 195 LEU A O 1
ATOM 1528 N N . THR A 1 196 ? 7.821 -2.095 -8.496 1.00 96.50 196 THR A N 1
ATOM 1529 C CA . THR A 1 196 ? 8.411 -1.523 -7.277 1.00 96.50 196 THR A CA 1
ATOM 1530 C C . THR A 1 196 ? 9.903 -1.837 -7.174 1.00 96.50 196 THR A C 1
ATOM 1532 O O . THR A 1 196 ? 10.703 -0.938 -6.906 1.00 96.50 196 THR A O 1
ATOM 1535 N N . ALA A 1 197 ? 10.310 -3.082 -7.439 1.00 95.25 197 ALA A N 1
ATOM 1536 C CA . ALA A 1 197 ? 11.723 -3.452 -7.448 1.00 95.25 197 ALA A CA 1
ATOM 1537 C C . ALA A 1 197 ? 12.519 -2.656 -8.501 1.00 95.25 197 ALA A C 1
ATOM 1539 O O . ALA A 1 197 ? 13.602 -2.161 -8.184 1.00 95.25 197 ALA A O 1
ATOM 1540 N N . LEU A 1 198 ? 11.969 -2.459 -9.708 1.00 94.38 198 LEU A N 1
ATOM 1541 C CA . LEU A 1 198 ? 12.578 -1.614 -10.746 1.00 94.38 198 LEU A CA 1
ATOM 1542 C C . LEU A 1 198 ? 12.727 -0.159 -10.287 1.00 94.38 198 LEU A C 1
ATOM 1544 O O . LEU A 1 198 ? 13.797 0.423 -10.456 1.00 94.38 198 LEU A O 1
ATOM 1548 N N . LEU A 1 199 ? 11.692 0.426 -9.675 1.00 94.81 199 LEU A N 1
ATOM 1549 C CA . LEU A 1 199 ? 11.755 1.790 -9.146 1.00 94.81 199 LEU A CA 1
ATOM 1550 C C . LEU A 1 199 ? 12.865 1.924 -8.095 1.00 94.81 199 LEU A C 1
ATOM 1552 O O . LEU A 1 199 ? 13.711 2.812 -8.197 1.00 94.81 199 LEU A O 1
ATOM 1556 N N . LEU A 1 200 ? 12.892 1.029 -7.104 1.00 94.31 200 LEU A N 1
ATOM 1557 C CA . LEU A 1 200 ? 13.890 1.053 -6.030 1.00 94.31 200 LEU A CA 1
ATOM 1558 C C . LEU A 1 200 ? 15.315 0.801 -6.539 1.00 94.31 200 LEU A C 1
ATOM 1560 O O . LEU A 1 200 ? 16.275 1.325 -5.964 1.00 94.31 200 LEU A O 1
ATOM 1564 N N . ALA A 1 201 ? 15.464 0.036 -7.622 1.00 91.31 201 ALA A N 1
ATOM 1565 C CA . ALA A 1 201 ? 16.748 -0.182 -8.271 1.00 91.31 201 ALA A CA 1
ATOM 1566 C C . ALA A 1 201 ? 17.287 1.109 -8.906 1.00 91.31 201 ALA A C 1
ATOM 1568 O O . ALA A 1 201 ? 18.477 1.399 -8.751 1.00 91.31 201 ALA A O 1
ATOM 1569 N N . THR A 1 202 ? 16.412 1.899 -9.543 1.00 88.00 202 THR A N 1
ATOM 1570 C CA . THR A 1 202 ? 16.755 3.167 -10.204 1.00 88.00 202 THR A CA 1
ATOM 1571 C C . THR A 1 202 ? 17.005 4.302 -9.211 1.00 88.00 202 THR A C 1
ATOM 1573 O O . THR A 1 202 ? 18.030 4.978 -9.287 1.00 88.00 202 THR A O 1
ATOM 1576 N N . VAL A 1 203 ? 16.096 4.527 -8.256 1.00 85.25 203 VAL A N 1
ATOM 1577 C CA . VAL A 1 203 ? 16.143 5.734 -7.406 1.00 85.25 203 VAL A CA 1
ATOM 1578 C C . VAL A 1 203 ? 17.286 5.722 -6.391 1.00 85.25 203 VAL A C 1
ATOM 1580 O O . VAL A 1 203 ? 17.668 6.765 -5.881 1.00 85.25 203 VAL A O 1
ATOM 1583 N N . GLN A 1 204 ? 17.884 4.562 -6.105 1.00 69.25 204 GLN A N 1
ATOM 1584 C CA . GLN A 1 204 ? 18.939 4.437 -5.092 1.00 69.25 204 GLN A CA 1
ATOM 1585 C C . GLN A 1 204 ? 20.278 3.907 -5.638 1.00 69.25 204 GLN A C 1
ATOM 1587 O O . GLN A 1 204 ? 21.179 3.575 -4.857 1.00 69.25 204 GLN A O 1
ATOM 1592 N N . GLY A 1 205 ? 20.453 3.844 -6.963 1.00 60.69 205 GLY A N 1
ATOM 1593 C CA . GLY A 1 205 ? 21.719 3.479 -7.606 1.00 60.69 205 GLY A CA 1
ATOM 1594 C C . GLY A 1 205 ? 21.829 4.053 -9.017 1.00 60.69 205 GLY A C 1
ATOM 1595 O O . GLY A 1 205 ? 21.123 3.630 -9.919 1.00 60.69 205 GLY A O 1
ATOM 1596 N N . GLY A 1 206 ? 22.738 5.011 -9.208 1.00 53.12 206 GLY A N 1
ATOM 1597 C CA . GLY A 1 206 ? 22.936 5.746 -10.465 1.00 53.12 206 GLY A CA 1
ATOM 1598 C C . GLY A 1 206 ? 23.676 4.987 -11.574 1.00 53.12 206 GLY A C 1
ATOM 1599 O O . GLY A 1 206 ? 24.271 5.627 -12.440 1.00 53.12 206 GLY A O 1
ATOM 1600 N N . GLU A 1 207 ? 23.689 3.653 -11.555 1.00 57.00 207 GLU A N 1
ATOM 1601 C CA . GLU A 1 207 ? 24.250 2.876 -12.662 1.00 57.00 207 GLU A CA 1
ATOM 1602 C C . GLU A 1 207 ? 23.181 2.700 -13.741 1.00 57.00 207 GLU A C 1
ATOM 1604 O O . GLU A 1 207 ? 22.143 2.073 -13.539 1.00 57.00 207 GLU A O 1
ATOM 1609 N N . GLY A 1 208 ? 23.427 3.322 -14.896 1.00 58.22 208 GLY A N 1
ATOM 1610 C CA . GLY A 1 208 ? 22.535 3.241 -16.041 1.00 58.22 208 GLY A CA 1
ATOM 1611 C C . GLY A 1 208 ? 22.355 1.794 -16.488 1.00 58.22 208 GLY A C 1
ATOM 1612 O O . GLY A 1 208 ? 23.320 1.084 -16.763 1.00 58.22 208 GLY A O 1
ATOM 1613 N N . ILE A 1 209 ? 21.101 1.373 -16.599 1.00 67.00 209 ILE A N 1
ATOM 1614 C CA . ILE A 1 209 ? 20.759 0.032 -17.056 1.00 67.00 209 ILE A CA 1
ATOM 1615 C C . ILE A 1 209 ? 21.145 -0.111 -18.533 1.00 67.00 209 ILE A C 1
ATOM 1617 O O . ILE A 1 209 ? 20.749 0.709 -19.373 1.00 67.00 209 ILE A O 1
ATOM 1621 N N . GLY A 1 210 ? 21.906 -1.159 -18.860 1.00 69.31 210 GLY A N 1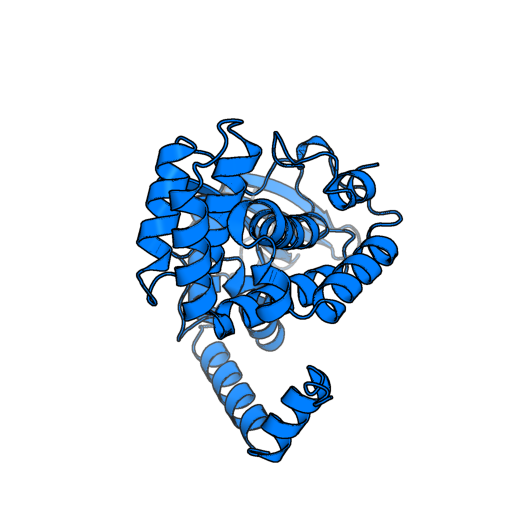
ATOM 1622 C CA . GLY A 1 210 ? 22.338 -1.435 -20.228 1.00 69.31 210 GLY A CA 1
ATOM 1623 C C . GLY A 1 210 ? 21.159 -1.649 -21.199 1.00 69.31 210 GLY A C 1
ATOM 1624 O O . GLY A 1 210 ? 20.094 -2.114 -20.786 1.00 69.31 210 GLY A O 1
ATOM 1625 N N . PRO A 1 211 ? 21.327 -1.384 -22.510 1.00 72.00 211 PRO A N 1
ATOM 1626 C CA . PRO A 1 211 ? 20.243 -1.476 -23.498 1.00 72.00 211 PRO A CA 1
ATOM 1627 C C . PRO A 1 211 ? 19.523 -2.834 -23.537 1.00 72.00 211 PRO A C 1
ATOM 1629 O O . PRO A 1 211 ? 18.311 -2.880 -23.728 1.00 72.00 211 PRO A O 1
ATOM 1632 N N . GLY A 1 212 ? 20.244 -3.940 -23.309 1.00 77.38 212 GLY A N 1
ATOM 1633 C CA . GLY A 1 212 ? 19.666 -5.291 -23.315 1.00 77.38 212 GLY A CA 1
ATOM 1634 C C . GLY A 1 212 ? 18.629 -5.529 -22.212 1.00 77.38 212 GLY A C 1
ATOM 1635 O O . GLY A 1 212 ? 17.644 -6.229 -22.435 1.00 77.38 212 GLY A O 1
ATOM 1636 N N . TYR A 1 213 ? 18.798 -4.893 -21.051 1.00 82.44 213 TYR A N 1
ATOM 1637 C CA . TYR A 1 213 ? 17.830 -4.976 -19.956 1.00 82.44 213 TYR A CA 1
ATOM 1638 C C . TYR A 1 213 ? 16.534 -4.235 -20.288 1.00 82.44 213 TYR A C 1
ATOM 1640 O O . TYR A 1 213 ? 15.453 -4.741 -19.998 1.00 82.44 213 TYR A O 1
ATOM 1648 N N . ARG A 1 214 ? 16.620 -3.057 -20.923 1.00 85.69 214 ARG A N 1
ATOM 1649 C CA . ARG A 1 214 ? 15.429 -2.274 -21.298 1.00 85.69 214 ARG A CA 1
ATOM 1650 C C . ARG A 1 214 ? 14.527 -3.053 -22.249 1.00 85.69 214 ARG A C 1
ATOM 1652 O O . ARG A 1 214 ? 13.322 -3.129 -22.018 1.00 85.69 214 ARG A O 1
ATOM 1659 N N . SER A 1 215 ? 15.118 -3.695 -23.258 1.00 85.81 215 SER A N 1
ATOM 1660 C CA . SER A 1 215 ? 14.380 -4.559 -24.184 1.00 85.81 215 SER A CA 1
ATOM 1661 C C . SER A 1 215 ? 13.703 -5.726 -23.461 1.00 85.81 215 SER A C 1
ATOM 1663 O O . SER A 1 215 ? 12.531 -5.990 -23.711 1.00 85.81 215 SER A O 1
ATOM 1665 N N . ALA A 1 216 ? 14.399 -6.380 -22.524 1.00 90.38 216 ALA A N 1
ATOM 1666 C CA . ALA A 1 216 ? 13.844 -7.505 -21.771 1.00 90.38 216 ALA A CA 1
ATOM 1667 C C . ALA A 1 216 ? 12.683 -7.099 -20.844 1.00 90.38 216 ALA A C 1
ATOM 1669 O O . ALA A 1 216 ? 11.691 -7.821 -20.767 1.00 90.38 216 ALA A O 1
ATOM 1670 N N . VAL A 1 217 ? 12.779 -5.951 -20.159 1.00 91.88 217 VAL A N 1
ATOM 1671 C CA . VAL A 1 217 ? 11.662 -5.414 -19.358 1.00 91.88 217 VAL A CA 1
ATOM 1672 C C . VAL A 1 217 ? 10.483 -5.077 -20.267 1.00 91.88 217 VAL A C 1
ATOM 1674 O O . VAL A 1 217 ? 9.365 -5.496 -19.985 1.00 91.88 217 VAL A O 1
ATOM 1677 N N . THR A 1 218 ? 10.733 -4.379 -21.379 1.00 90.75 218 THR A N 1
ATOM 1678 C CA . THR A 1 218 ? 9.686 -3.969 -22.327 1.00 90.75 218 THR A CA 1
ATOM 1679 C C . THR A 1 218 ? 8.904 -5.161 -22.858 1.00 90.75 218 THR A C 1
ATOM 1681 O O . THR A 1 218 ? 7.676 -5.149 -22.821 1.00 90.75 218 THR A O 1
ATOM 1684 N N . GLU A 1 219 ? 9.595 -6.206 -23.314 1.00 91.06 219 GLU A N 1
ATOM 1685 C CA . GLU A 1 219 ? 8.966 -7.425 -23.826 1.00 91.06 219 GLU A CA 1
ATOM 1686 C C . GLU A 1 219 ? 8.056 -8.077 -22.774 1.00 91.06 219 GLU A C 1
ATOM 1688 O O . GLU A 1 219 ? 6.903 -8.400 -23.061 1.00 91.06 219 GLU A O 1
ATOM 1693 N N . ARG A 1 220 ? 8.542 -8.219 -21.535 1.00 93.94 220 ARG A N 1
ATOM 1694 C CA . ARG A 1 220 ? 7.803 -8.915 -20.471 1.00 93.94 220 ARG A CA 1
ATOM 1695 C C . ARG A 1 220 ? 6.629 -8.103 -19.937 1.00 93.94 220 ARG A C 1
ATOM 1697 O O . ARG A 1 220 ? 5.558 -8.658 -19.725 1.00 93.94 220 ARG A O 1
ATOM 1704 N N . VAL A 1 221 ? 6.793 -6.792 -19.775 1.00 93.38 221 VAL A N 1
ATOM 1705 C CA . VAL A 1 221 ? 5.691 -5.901 -19.380 1.00 93.38 221 VAL A CA 1
ATOM 1706 C C . VAL A 1 221 ? 4.625 -5.843 -20.477 1.00 93.38 221 VAL A C 1
ATOM 1708 O O . VAL A 1 221 ? 3.438 -5.904 -20.175 1.00 93.38 221 VAL A O 1
ATOM 1711 N N . THR A 1 222 ? 5.027 -5.826 -21.754 1.00 90.69 222 THR A N 1
ATOM 1712 C CA . THR A 1 222 ? 4.090 -5.895 -22.891 1.00 90.69 222 THR A CA 1
ATOM 1713 C C . THR A 1 222 ? 3.249 -7.170 -22.853 1.00 90.69 222 THR A C 1
ATOM 1715 O O . THR A 1 222 ? 2.041 -7.120 -23.085 1.00 90.69 222 THR A O 1
ATOM 1718 N N . ALA A 1 223 ? 3.861 -8.312 -22.525 1.00 91.69 223 ALA A N 1
ATOM 1719 C CA . ALA A 1 223 ? 3.143 -9.578 -22.380 1.00 91.69 223 ALA A CA 1
ATOM 1720 C C . ALA A 1 223 ? 2.108 -9.551 -21.238 1.00 91.69 223 ALA A C 1
ATOM 1722 O O . ALA A 1 223 ? 1.106 -10.260 -21.302 1.00 91.69 223 ALA A O 1
ATOM 1723 N N . ARG A 1 224 ? 2.309 -8.683 -20.238 1.00 93.31 224 ARG A N 1
ATOM 1724 C CA . ARG A 1 224 ? 1.447 -8.501 -19.060 1.00 93.31 224 ARG A CA 1
ATOM 1725 C C . ARG A 1 224 ? 0.599 -7.227 -19.132 1.00 93.31 224 ARG A C 1
ATOM 1727 O O . ARG A 1 224 ? 0.232 -6.665 -18.104 1.00 93.31 224 ARG A O 1
ATOM 1734 N N . ARG A 1 225 ? 0.248 -6.776 -20.345 1.00 89.94 225 ARG A N 1
ATOM 1735 C CA . ARG A 1 225 ? -0.479 -5.514 -20.586 1.00 89.94 225 ARG A CA 1
ATOM 1736 C C . ARG A 1 225 ? -1.702 -5.316 -19.690 1.00 89.94 225 ARG A C 1
ATOM 1738 O O . ARG A 1 225 ? -1.878 -4.237 -19.153 1.00 89.94 225 ARG A O 1
ATOM 1745 N N . ARG A 1 226 ? -2.524 -6.350 -19.504 1.00 89.50 226 ARG A N 1
ATOM 1746 C CA . ARG A 1 226 ? -3.732 -6.241 -18.673 1.00 89.50 226 ARG A CA 1
ATOM 1747 C C . ARG A 1 226 ? -3.412 -5.835 -17.231 1.00 89.50 226 ARG A C 1
ATOM 1749 O O . ARG A 1 226 ? -4.123 -5.022 -16.666 1.00 89.50 226 ARG A O 1
ATOM 1756 N N . GLU A 1 227 ? -2.351 -6.383 -16.654 1.00 92.69 227 GLU A N 1
ATOM 1757 C CA . GLU A 1 227 ? -1.944 -6.042 -15.289 1.00 92.69 227 GLU A CA 1
ATOM 1758 C C . GLU A 1 227 ? -1.334 -4.643 -15.212 1.00 92.69 227 GLU A C 1
ATOM 1760 O O . GLU A 1 227 ? -1.443 -3.982 -14.185 1.00 92.69 227 GLU A O 1
ATOM 1765 N N . LEU A 1 228 ? -0.706 -4.177 -16.296 1.00 93.31 228 LEU A N 1
ATOM 1766 C CA . LEU A 1 228 ? -0.249 -2.794 -16.399 1.00 93.31 228 LEU A CA 1
ATOM 1767 C C . LEU A 1 228 ? -1.437 -1.826 -16.448 1.00 93.31 228 LEU A C 1
ATOM 1769 O O . LEU A 1 228 ? -1.403 -0.812 -15.755 1.00 93.31 228 LEU A O 1
ATOM 1773 N N . ASP A 1 229 ? -2.480 -2.157 -17.214 1.00 90.19 229 ASP A N 1
ATOM 1774 C CA . ASP A 1 229 ? -3.727 -1.385 -17.257 1.00 90.19 229 ASP A CA 1
ATOM 1775 C C . ASP A 1 229 ? -4.381 -1.348 -15.860 1.00 90.19 229 ASP A C 1
ATOM 1777 O O . ASP A 1 229 ? -4.760 -0.281 -15.378 1.00 90.19 229 ASP A O 1
ATOM 1781 N N . ASP A 1 230 ? -4.448 -2.495 -15.170 1.00 90.00 230 ASP A N 1
ATOM 1782 C CA . ASP A 1 230 ? -4.974 -2.587 -13.802 1.00 90.00 230 ASP A CA 1
ATOM 1783 C C . ASP A 1 230 ? -4.119 -1.754 -12.815 1.00 90.00 230 ASP A C 1
ATOM 1785 O O . ASP A 1 230 ? -4.660 -1.060 -11.955 1.00 90.00 230 ASP A O 1
ATOM 1789 N N . TYR A 1 231 ? -2.788 -1.740 -12.963 1.00 93.50 231 TYR A N 1
ATOM 1790 C CA . TYR A 1 231 ? -1.898 -0.913 -12.137 1.00 93.50 231 TYR A CA 1
ATOM 1791 C C . TYR A 1 231 ? -2.073 0.592 -12.392 1.00 93.50 231 TYR A C 1
ATOM 1793 O O . TYR A 1 231 ? -2.066 1.386 -11.447 1.00 93.50 231 TYR A O 1
ATOM 1801 N N . ALA A 1 232 ? -2.235 0.997 -13.656 1.00 93.12 232 ALA A N 1
ATOM 1802 C CA . ALA A 1 232 ? -2.501 2.386 -14.023 1.00 93.12 232 ALA A CA 1
ATOM 1803 C C . ALA A 1 232 ? -3.841 2.867 -13.449 1.00 93.12 232 ALA A C 1
ATOM 1805 O O . ALA A 1 232 ? -3.911 3.958 -12.880 1.00 93.12 232 ALA A O 1
ATOM 1806 N N . TRP A 1 233 ? -4.869 2.015 -13.497 1.00 90.75 233 TRP A N 1
ATOM 1807 C CA . TRP A 1 233 ? -6.150 2.278 -12.849 1.00 90.75 233 TRP A CA 1
ATOM 1808 C C . TRP A 1 233 ? -6.005 2.471 -11.332 1.00 90.75 233 TRP A C 1
ATOM 1810 O O . TRP A 1 233 ? -6.492 3.460 -10.790 1.00 90.75 233 TRP A O 1
ATOM 1820 N N . THR A 1 234 ? -5.264 1.597 -10.644 1.00 91.50 234 THR A N 1
ATOM 1821 C CA . THR A 1 234 ? -4.976 1.752 -9.206 1.00 91.50 234 THR A CA 1
ATOM 1822 C C . THR A 1 234 ? -4.264 3.076 -8.904 1.00 91.50 234 THR A C 1
ATOM 1824 O O . THR A 1 234 ? -4.613 3.775 -7.951 1.00 91.50 234 THR A O 1
ATOM 1827 N N . ALA A 1 235 ? -3.296 3.483 -9.732 1.00 94.44 235 ALA A N 1
ATOM 1828 C CA . ALA A 1 235 ? -2.627 4.776 -9.577 1.00 94.44 235 ALA A CA 1
ATOM 1829 C C . ALA A 1 235 ? -3.611 5.959 -9.695 1.00 94.44 235 ALA A C 1
ATOM 1831 O O . ALA A 1 235 ? -3.524 6.908 -8.910 1.00 94.44 235 ALA A O 1
ATOM 1832 N N . HIS A 1 236 ? -4.572 5.878 -10.618 1.00 93.56 236 HIS A N 1
ATOM 1833 C CA . HIS A 1 236 ? -5.655 6.852 -10.763 1.00 93.56 236 HIS A CA 1
ATOM 1834 C C . HIS A 1 236 ? -6.608 6.868 -9.558 1.00 93.56 236 HIS A C 1
ATOM 1836 O O . HIS A 1 236 ? -6.929 7.941 -9.040 1.00 93.56 236 HIS A O 1
ATOM 1842 N N . GLU A 1 237 ? -7.015 5.708 -9.036 1.00 91.06 237 GLU A N 1
ATOM 1843 C CA . GLU A 1 237 ? -7.842 5.631 -7.821 1.00 91.06 237 GLU A CA 1
ATOM 1844 C C . GLU A 1 237 ? -7.153 6.279 -6.611 1.00 91.06 237 GLU A C 1
ATOM 1846 O O . GLU A 1 237 ? -7.791 6.972 -5.814 1.00 91.06 237 GLU A O 1
ATOM 1851 N N . HIS A 1 238 ? -5.836 6.111 -6.476 1.00 92.94 238 HIS A N 1
ATOM 1852 C CA . HIS A 1 238 ? -5.089 6.786 -5.419 1.00 92.94 238 HIS A CA 1
ATOM 1853 C C . HIS A 1 238 ? -5.013 8.296 -5.638 1.00 92.94 238 HIS A C 1
ATOM 1855 O O . HIS A 1 238 ? -5.219 9.042 -4.678 1.00 92.94 238 HIS A O 1
ATOM 1861 N N . ALA A 1 239 ? -4.768 8.751 -6.870 1.00 93.44 239 ALA A N 1
ATOM 1862 C CA . ALA A 1 239 ? -4.702 10.173 -7.202 1.00 93.44 239 ALA A CA 1
ATOM 1863 C C . ALA A 1 239 ? -6.036 10.900 -6.976 1.00 93.44 239 ALA A C 1
ATOM 1865 O O . ALA A 1 239 ? -6.030 12.031 -6.505 1.00 93.44 239 ALA A O 1
ATOM 1866 N N . THR A 1 240 ? -7.169 10.241 -7.229 1.00 90.50 240 THR A N 1
ATOM 1867 C CA . THR A 1 240 ? -8.523 10.797 -7.038 1.00 90.50 240 THR A CA 1
ATOM 1868 C C . THR A 1 240 ? -9.048 10.688 -5.601 1.00 90.50 240 THR A C 1
ATOM 1870 O O . THR A 1 240 ? -10.107 11.239 -5.274 1.00 90.50 240 THR A O 1
ATOM 1873 N N . SER A 1 241 ? -8.333 9.988 -4.718 1.00 85.94 241 SER A N 1
ATOM 1874 C CA . SER A 1 241 ? -8.713 9.849 -3.311 1.00 85.94 241 SER A CA 1
ATOM 1875 C C . SER A 1 241 ? -8.423 11.119 -2.491 1.00 85.94 241 SER A C 1
ATOM 1877 O O . SER A 1 241 ? -7.872 12.101 -2.989 1.00 85.94 241 SER A O 1
ATOM 1879 N N . ASP A 1 242 ? -8.847 11.137 -1.225 1.00 84.62 242 ASP A N 1
ATOM 1880 C CA . ASP A 1 242 ? -8.448 12.195 -0.291 1.00 84.62 242 ASP A CA 1
ATOM 1881 C C . ASP A 1 242 ? -6.948 12.069 0.025 1.00 84.62 242 ASP A C 1
ATOM 1883 O O . ASP A 1 242 ? -6.507 11.052 0.574 1.00 84.62 242 ASP A O 1
ATOM 1887 N N . LEU A 1 243 ? -6.171 13.085 -0.364 1.00 84.44 243 LEU A N 1
ATOM 1888 C CA . LEU A 1 243 ? -4.711 13.069 -0.302 1.00 84.44 243 LEU A CA 1
ATOM 1889 C C . LEU A 1 243 ? -4.134 13.637 0.997 1.00 84.44 243 LEU A C 1
ATOM 1891 O O . LEU A 1 243 ? -2.928 13.470 1.187 1.00 84.44 243 LEU A O 1
ATOM 1895 N N . GLU A 1 244 ? -4.935 14.238 1.892 1.00 81.06 244 GLU A N 1
ATOM 1896 C CA . GLU A 1 244 ? -4.420 14.858 3.132 1.00 81.06 244 GLU A CA 1
ATOM 1897 C C . GLU A 1 244 ? -3.514 13.881 3.901 1.00 81.06 244 GLU A C 1
ATOM 1899 O O . GLU A 1 244 ? -2.372 14.210 4.233 1.00 81.06 244 GLU A O 1
ATOM 1904 N N . ASP A 1 245 ? -3.957 12.627 4.022 1.00 82.81 245 ASP A N 1
ATOM 1905 C CA . ASP A 1 245 ? -3.186 11.557 4.654 1.00 82.81 245 ASP A CA 1
ATOM 1906 C C . ASP A 1 245 ? -2.577 10.555 3.652 1.00 82.81 245 ASP A C 1
ATOM 1908 O O . ASP A 1 245 ? -1.708 9.763 4.027 1.00 82.81 245 ASP A O 1
ATOM 1912 N N . ARG A 1 246 ? -2.999 10.551 2.378 1.00 88.75 246 ARG A N 1
ATOM 1913 C CA . ARG A 1 246 ? -2.671 9.488 1.392 1.00 88.75 246 ARG A CA 1
ATOM 1914 C C . ARG A 1 246 ? -1.759 9.913 0.246 1.00 88.75 246 ARG A C 1
ATOM 1916 O O . ARG A 1 246 ? -1.491 9.114 -0.652 1.00 88.75 246 ARG A O 1
ATOM 1923 N N . TRP A 1 247 ? -1.241 11.136 0.289 1.00 95.31 247 TRP A N 1
ATOM 1924 C CA . TRP A 1 247 ? -0.339 11.678 -0.727 1.00 95.31 247 TRP A CA 1
ATOM 1925 C C . TRP A 1 247 ? 0.823 10.742 -1.077 1.00 95.31 247 TRP A C 1
ATOM 1927 O O . TRP A 1 247 ? 1.169 10.624 -2.249 1.00 95.31 247 TRP A O 1
ATOM 1937 N N . TYR A 1 248 ? 1.401 10.041 -0.091 1.00 96.56 248 TYR A N 1
ATOM 1938 C CA . TYR A 1 248 ? 2.537 9.148 -0.323 1.00 96.56 248 TYR A CA 1
ATOM 1939 C C . TYR A 1 248 ? 2.181 8.020 -1.288 1.00 96.56 248 TYR A C 1
ATOM 1941 O O . TYR A 1 248 ? 2.943 7.770 -2.217 1.00 96.56 248 TYR A O 1
ATOM 1949 N N . THR A 1 249 ? 1.037 7.356 -1.096 1.00 95.44 249 THR A N 1
ATOM 1950 C CA . THR A 1 249 ? 0.605 6.247 -1.957 1.00 95.44 249 THR A CA 1
ATOM 1951 C C . THR A 1 249 ? 0.414 6.738 -3.388 1.00 95.44 249 THR A C 1
ATOM 1953 O O . THR A 1 249 ? 1.014 6.190 -4.308 1.00 95.44 249 THR A O 1
ATOM 1956 N N . ALA A 1 250 ? -0.308 7.845 -3.576 1.00 96.06 250 ALA A N 1
ATOM 1957 C CA . ALA A 1 250 ? -0.522 8.420 -4.903 1.00 96.06 250 ALA A CA 1
ATOM 1958 C C . ALA A 1 250 ? 0.806 8.809 -5.590 1.00 96.06 250 ALA A C 1
ATOM 1960 O O . ALA A 1 250 ? 1.062 8.428 -6.734 1.00 96.06 250 ALA A O 1
ATOM 1961 N N . CYS A 1 251 ? 1.706 9.478 -4.859 1.00 97.44 251 CYS A N 1
ATOM 1962 C CA . CYS A 1 251 ? 3.039 9.843 -5.343 1.00 97.44 251 CYS A CA 1
ATOM 1963 C C . CYS A 1 251 ? 3.901 8.616 -5.687 1.00 97.44 251 CYS A C 1
ATOM 1965 O O . CYS A 1 251 ? 4.668 8.632 -6.657 1.00 97.44 251 CYS A O 1
ATOM 1967 N N . PHE A 1 252 ? 3.802 7.549 -4.894 1.00 97.50 252 PHE A N 1
ATOM 1968 C CA . PHE A 1 252 ? 4.572 6.325 -5.086 1.00 97.50 252 PHE A CA 1
ATOM 1969 C C . PHE A 1 252 ? 4.125 5.575 -6.340 1.00 97.50 252 PHE A C 1
ATOM 1971 O O . PHE A 1 252 ? 4.961 5.328 -7.208 1.00 97.50 252 PHE A O 1
ATOM 1978 N N . HIS A 1 253 ? 2.826 5.307 -6.497 1.00 97.12 253 HIS A N 1
ATOM 1979 C CA . HIS A 1 253 ? 2.293 4.624 -7.682 1.00 97.12 253 HIS A CA 1
ATOM 1980 C C . HIS A 1 253 ? 2.571 5.410 -8.969 1.00 97.12 253 HIS A C 1
ATOM 1982 O O . HIS A 1 253 ? 3.021 4.841 -9.966 1.00 97.12 253 HIS A O 1
ATOM 1988 N N . ARG A 1 254 ? 2.425 6.741 -8.930 1.00 97.25 254 ARG A N 1
ATOM 1989 C CA . ARG A 1 254 ? 2.795 7.595 -10.065 1.00 97.25 254 ARG A CA 1
ATOM 1990 C C . ARG A 1 254 ? 4.286 7.509 -10.410 1.00 97.25 254 ARG A C 1
ATOM 1992 O O . ARG A 1 254 ? 4.634 7.495 -11.590 1.00 97.25 254 ARG A O 1
ATOM 1999 N N . SER A 1 255 ? 5.159 7.405 -9.404 1.00 97.50 255 SER A N 1
ATOM 2000 C CA . SER A 1 255 ? 6.609 7.236 -9.604 1.00 97.50 255 SER A CA 1
ATOM 2001 C C . SER A 1 255 ? 6.975 5.885 -10.195 1.00 97.50 255 SER A C 1
ATOM 2003 O O . SER A 1 255 ? 7.918 5.808 -10.980 1.00 97.50 255 SER A O 1
ATOM 2005 N N . VAL A 1 256 ? 6.251 4.826 -9.834 1.00 96.62 256 VAL A N 1
ATOM 2006 C CA . VAL A 1 256 ? 6.440 3.500 -10.427 1.00 96.62 256 VAL A CA 1
ATOM 2007 C C . VAL A 1 256 ? 6.121 3.540 -11.925 1.00 96.62 256 VAL A C 1
ATOM 2009 O O . VAL A 1 256 ? 6.933 3.069 -12.724 1.00 96.62 256 VAL A O 1
ATOM 2012 N N . LEU A 1 257 ? 4.997 4.161 -12.307 1.00 95.50 257 LEU A N 1
ATOM 2013 C CA . LEU A 1 257 ? 4.628 4.368 -13.712 1.00 95.50 257 LEU A CA 1
ATOM 2014 C C . LEU A 1 257 ? 5.670 5.208 -14.462 1.00 95.50 257 LEU A C 1
ATOM 2016 O O . LEU A 1 257 ? 6.142 4.786 -15.515 1.00 95.50 257 LEU A O 1
ATOM 2020 N N . GLU A 1 258 ? 6.089 6.348 -13.900 1.00 94.62 258 GLU A N 1
ATOM 2021 C CA . GLU A 1 258 ? 7.090 7.214 -14.545 1.00 94.62 258 GLU A CA 1
ATOM 2022 C C . GLU A 1 258 ? 8.403 6.472 -14.780 1.00 94.62 258 GLU A C 1
ATOM 2024 O O . GLU A 1 258 ? 8.942 6.476 -15.885 1.00 94.62 258 GLU A O 1
ATOM 2029 N N . ASN A 1 259 ? 8.886 5.758 -13.758 1.00 93.25 259 ASN A N 1
ATOM 2030 C CA . ASN A 1 259 ? 10.113 4.987 -13.869 1.00 93.25 259 ASN A CA 1
ATOM 2031 C C . ASN A 1 259 ? 10.009 3.921 -14.966 1.00 93.25 259 ASN A C 1
ATOM 2033 O O . ASN A 1 259 ? 10.961 3.725 -15.722 1.00 93.25 259 ASN A O 1
ATOM 2037 N N . LEU A 1 260 ? 8.866 3.240 -15.075 1.00 92.44 260 LEU A N 1
ATOM 2038 C CA . LEU A 1 260 ? 8.619 2.277 -16.143 1.00 92.44 260 LEU A CA 1
ATOM 2039 C C . LEU A 1 260 ? 8.674 2.946 -17.528 1.00 92.44 260 LEU A C 1
ATOM 2041 O O . LEU A 1 260 ? 9.339 2.430 -18.432 1.00 92.44 260 LEU A O 1
ATOM 2045 N N . PHE A 1 261 ? 8.015 4.092 -17.697 1.00 90.44 261 PHE A N 1
ATOM 2046 C CA . PHE A 1 261 ? 7.926 4.786 -18.983 1.00 90.44 261 PHE A CA 1
ATOM 2047 C C . PHE A 1 261 ? 9.270 5.351 -19.432 1.00 90.44 261 PHE A C 1
ATOM 2049 O O . PHE A 1 261 ? 9.715 5.058 -20.545 1.00 90.44 261 PHE A O 1
ATOM 2056 N N . GLU A 1 262 ? 9.949 6.095 -18.564 1.00 87.75 262 GLU A N 1
ATOM 2057 C CA . GLU A 1 262 ? 11.189 6.780 -18.916 1.00 87.75 262 GLU A CA 1
ATOM 2058 C C . GLU A 1 262 ? 12.378 5.821 -19.048 1.00 87.75 262 GLU A C 1
ATOM 2060 O O . GLU A 1 262 ? 13.163 5.911 -19.999 1.00 87.75 262 GLU A O 1
ATOM 2065 N N . ASN A 1 263 ? 12.524 4.884 -18.105 1.00 86.06 263 ASN A N 1
ATOM 2066 C CA . ASN A 1 263 ? 13.751 4.091 -18.001 1.00 86.06 263 ASN A CA 1
ATOM 2067 C C . ASN A 1 263 ? 13.689 2.766 -18.760 1.00 86.06 263 ASN A C 1
ATOM 2069 O O . ASN A 1 263 ? 14.742 2.225 -19.116 1.00 86.06 263 ASN A O 1
ATOM 2073 N N . HIS A 1 264 ? 12.489 2.251 -19.041 1.00 84.94 264 HIS A N 1
ATOM 2074 C CA . HIS A 1 264 ? 12.329 0.908 -19.592 1.00 84.94 264 HIS A CA 1
ATOM 2075 C C . HIS A 1 264 ? 11.577 0.879 -20.921 1.00 84.94 264 HIS A C 1
ATOM 2077 O O . HIS A 1 264 ? 12.143 0.373 -21.888 1.00 84.94 264 HIS A O 1
ATOM 2083 N N . LEU A 1 265 ? 10.358 1.427 -20.992 1.00 84.56 265 LEU A N 1
ATOM 2084 C CA . LEU A 1 265 ? 9.513 1.310 -22.188 1.00 84.56 265 LEU A CA 1
ATOM 2085 C C . LEU A 1 265 ? 9.911 2.282 -23.304 1.00 84.56 265 LEU A C 1
ATOM 2087 O O . LEU A 1 265 ? 9.834 1.932 -24.485 1.00 84.56 265 LEU A O 1
ATOM 2091 N N . GLY A 1 266 ? 10.335 3.503 -22.963 1.00 81.94 266 GLY A N 1
ATOM 2092 C CA . GLY A 1 266 ? 10.646 4.539 -23.946 1.00 81.94 266 GLY A CA 1
ATOM 2093 C C . GLY A 1 266 ? 9.504 4.719 -24.954 1.00 81.94 266 GLY A C 1
ATOM 2094 O O . GLY A 1 266 ? 8.350 4.906 -24.580 1.00 81.94 266 GLY A O 1
ATOM 2095 N N . GLY A 1 267 ? 9.802 4.594 -26.251 1.00 78.00 267 GLY A N 1
ATOM 2096 C CA . GLY A 1 267 ? 8.796 4.722 -27.313 1.00 78.00 267 GLY A CA 1
ATOM 2097 C C . GLY A 1 267 ? 7.686 3.658 -27.299 1.00 78.00 267 GLY A C 1
ATOM 2098 O O . GLY A 1 267 ? 6.629 3.900 -27.875 1.00 78.00 267 GLY A O 1
ATOM 2099 N N . ALA A 1 268 ? 7.883 2.510 -26.638 1.00 80.00 268 ALA A N 1
ATOM 2100 C CA . ALA A 1 268 ? 6.846 1.482 -26.511 1.00 80.00 268 ALA A CA 1
ATOM 2101 C C . ALA A 1 268 ? 5.718 1.891 -25.547 1.00 80.00 268 ALA A C 1
ATOM 2103 O O . ALA A 1 268 ? 4.619 1.343 -25.631 1.00 80.00 268 ALA A O 1
ATOM 2104 N N . ALA A 1 269 ? 5.957 2.874 -24.667 1.00 80.69 269 ALA A N 1
ATOM 2105 C CA . ALA A 1 269 ? 4.952 3.358 -23.722 1.00 80.69 269 ALA A CA 1
ATOM 2106 C C . ALA A 1 269 ? 3.671 3.817 -24.443 1.00 80.69 269 ALA A C 1
ATOM 2108 O O . ALA A 1 269 ? 2.579 3.425 -24.046 1.00 80.69 269 ALA A O 1
ATOM 2109 N N . PHE A 1 270 ? 3.811 4.522 -25.575 1.00 76.06 270 PHE A N 1
ATOM 2110 C CA . PHE A 1 270 ? 2.688 5.055 -26.362 1.00 76.06 270 PHE A CA 1
ATOM 2111 C C . PHE A 1 270 ? 1.743 3.994 -26.941 1.00 76.06 270 PHE A C 1
ATOM 2113 O O . PHE A 1 270 ? 0.631 4.323 -27.341 1.00 76.06 270 PHE A O 1
ATOM 2120 N N . SER A 1 271 ? 2.178 2.735 -27.048 1.00 79.56 271 SER A N 1
ATOM 2121 C CA . SER A 1 271 ? 1.313 1.637 -27.498 1.00 79.56 271 SER A CA 1
ATOM 2122 C C . SER A 1 271 ? 0.723 0.815 -26.354 1.00 79.56 271 SER A C 1
ATOM 2124 O O . SER A 1 271 ? -0.137 -0.031 -26.597 1.00 79.56 271 SER A O 1
ATOM 2126 N N . LEU A 1 272 ? 1.233 1.004 -25.136 1.00 79.31 272 LEU A N 1
ATOM 2127 C CA . LEU A 1 272 ? 0.926 0.160 -23.984 1.00 79.31 272 LEU A CA 1
ATOM 2128 C C . LEU A 1 272 ? -0.011 0.847 -23.004 1.00 79.31 272 LEU A C 1
ATOM 2130 O O . LEU A 1 272 ? -0.935 0.190 -22.540 1.00 79.31 272 LEU A O 1
ATOM 2134 N N . VAL A 1 273 ? 0.206 2.134 -22.738 1.00 79.19 273 VAL A N 1
ATOM 2135 C CA . VAL A 1 273 ? -0.590 2.918 -21.791 1.00 79.19 273 VAL A CA 1
ATOM 2136 C C . VAL A 1 273 ? -1.232 4.084 -22.521 1.00 79.19 273 VAL A C 1
ATOM 2138 O O . VAL A 1 273 ? -0.591 4.707 -23.374 1.00 79.19 273 VAL A O 1
ATOM 2141 N N . ASP A 1 274 ? -2.499 4.353 -22.207 1.00 81.25 274 ASP A N 1
ATOM 2142 C CA . ASP A 1 274 ? -3.172 5.524 -22.742 1.00 81.25 274 ASP A CA 1
ATOM 2143 C C . ASP A 1 274 ? -2.548 6.789 -22.153 1.00 81.25 274 ASP A C 1
ATOM 2145 O O . ASP A 1 274 ? -2.307 6.904 -20.950 1.00 81.25 274 ASP A O 1
ATOM 2149 N N . ARG A 1 275 ? -2.252 7.745 -23.025 1.00 83.00 275 ARG A N 1
ATOM 2150 C CA . ARG A 1 275 ? -1.701 9.022 -22.591 1.00 83.00 275 ARG A CA 1
ATOM 2151 C C . ARG A 1 275 ? -2.731 9.795 -21.770 1.00 83.00 275 ARG A C 1
ATOM 2153 O O . ARG A 1 275 ? -2.330 10.476 -20.830 1.00 83.00 275 ARG A O 1
ATOM 2160 N N . GLU A 1 276 ? -4.010 9.667 -22.114 1.00 85.12 276 GLU A N 1
ATOM 2161 C CA . GLU A 1 276 ? -5.106 10.330 -21.407 1.00 85.12 276 GLU A CA 1
ATOM 2162 C C . GLU A 1 276 ? -5.164 9.859 -19.947 1.00 85.12 276 GLU A C 1
ATOM 2164 O O . GLU A 1 276 ? -5.166 10.696 -19.050 1.00 85.12 276 GLU A O 1
ATOM 2169 N N . ASP A 1 277 ? -5.035 8.550 -19.690 1.00 85.38 277 ASP A N 1
ATOM 2170 C CA . ASP A 1 277 ? -5.020 7.991 -18.328 1.00 85.38 277 ASP A CA 1
ATOM 2171 C C . ASP A 1 277 ? -3.904 8.609 -17.458 1.00 85.38 277 ASP A C 1
ATOM 2173 O O . ASP A 1 277 ? -4.102 8.924 -16.282 1.00 85.38 277 ASP A O 1
ATOM 2177 N N . VAL A 1 278 ? -2.707 8.807 -18.024 1.00 89.94 278 VAL A N 1
ATOM 2178 C CA . VAL A 1 278 ? -1.564 9.396 -17.301 1.00 89.94 278 VAL A CA 1
ATOM 2179 C C . VAL A 1 278 ? -1.750 10.897 -17.081 1.00 89.94 278 VAL A C 1
ATOM 2181 O O . VAL A 1 278 ? -1.397 11.412 -16.017 1.00 89.94 278 VAL A O 1
ATOM 2184 N N . GLU A 1 279 ? -2.298 11.605 -18.068 1.00 92.00 279 GLU A N 1
ATOM 2185 C CA . GLU A 1 279 ? -2.600 13.033 -17.955 1.00 92.00 279 GLU A CA 1
ATOM 2186 C C . GLU A 1 279 ? -3.679 13.293 -16.896 1.00 92.00 279 GLU A C 1
ATOM 2188 O O . GLU A 1 279 ? -3.500 14.201 -16.084 1.00 92.00 279 GLU A O 1
ATOM 2193 N N . GLU A 1 280 ? -4.714 12.452 -16.817 1.00 93.25 280 GLU A N 1
ATOM 2194 C CA . GLU A 1 280 ? -5.735 12.510 -15.765 1.00 93.25 280 GLU A CA 1
ATOM 2195 C C . GLU A 1 280 ? -5.131 12.323 -14.366 1.00 93.25 280 GLU A C 1
ATOM 2197 O O . GLU A 1 280 ? -5.428 13.098 -13.454 1.00 93.25 280 GLU A O 1
ATOM 2202 N N . ILE A 1 281 ? -4.231 11.344 -14.183 1.00 95.06 281 ILE A N 1
ATOM 2203 C CA . ILE A 1 281 ? -3.515 11.164 -12.907 1.00 95.06 281 ILE A CA 1
ATOM 2204 C C . ILE A 1 281 ? -2.753 12.444 -12.540 1.00 95.06 281 ILE A C 1
ATOM 2206 O O . ILE A 1 281 ? -2.829 12.917 -11.404 1.00 95.06 281 ILE A O 1
ATOM 2210 N N . ASP A 1 282 ? -2.013 13.016 -13.491 1.00 96.56 282 ASP A N 1
ATOM 2211 C CA . ASP A 1 282 ? -1.231 14.231 -13.269 1.00 96.56 282 ASP A CA 1
ATOM 2212 C C . ASP A 1 282 ? -2.119 15.448 -12.949 1.00 96.56 282 ASP A C 1
ATOM 2214 O O . ASP A 1 282 ? -1.747 16.275 -12.114 1.00 96.56 282 ASP A O 1
ATOM 2218 N N 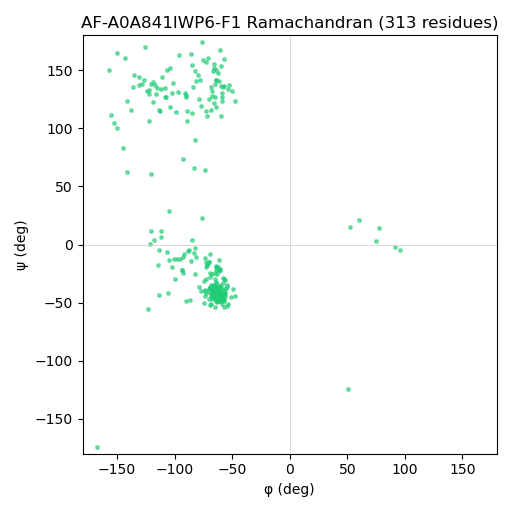. GLU A 1 283 ? -3.277 15.589 -13.594 1.00 95.31 283 GLU A N 1
ATOM 2219 C CA . GLU A 1 283 ? -4.252 16.647 -13.313 1.00 95.31 283 GLU A CA 1
ATOM 2220 C C . GLU A 1 283 ? -4.835 16.534 -11.902 1.00 95.31 283 GLU A C 1
ATOM 2222 O O . GLU A 1 283 ? -4.812 17.517 -11.151 1.00 95.31 283 GLU A O 1
ATOM 2227 N N . GLU A 1 284 ? -5.263 15.336 -11.501 1.00 95.69 284 GLU A N 1
ATOM 2228 C CA . GLU A 1 284 ? -5.788 15.077 -10.159 1.00 95.69 284 GLU A CA 1
ATOM 2229 C C . GLU A 1 284 ? -4.724 15.332 -9.083 1.00 95.69 284 GLU A C 1
ATOM 2231 O O . GLU A 1 284 ? -5.004 15.990 -8.077 1.00 95.69 284 GLU A O 1
ATOM 2236 N N . LEU A 1 285 ? -3.475 14.909 -9.314 1.00 96.38 285 LEU A N 1
ATOM 2237 C CA . LEU A 1 285 ? -2.362 15.195 -8.406 1.00 96.38 285 LEU A CA 1
ATOM 2238 C C . LEU A 1 285 ? -2.085 16.699 -8.292 1.00 96.38 285 LEU A C 1
ATOM 2240 O O . LEU A 1 285 ? -1.918 17.191 -7.177 1.00 96.38 285 LEU A O 1
ATOM 2244 N N . ARG A 1 286 ? -2.066 17.457 -9.400 1.00 94.81 286 ARG A N 1
ATOM 2245 C CA . ARG A 1 286 ? -1.871 18.923 -9.345 1.00 94.81 286 ARG A CA 1
ATOM 2246 C C . ARG A 1 286 ? -2.966 19.600 -8.534 1.00 94.81 286 ARG A C 1
ATOM 2248 O O . ARG A 1 286 ? -2.677 20.506 -7.754 1.00 94.81 286 ARG A O 1
ATOM 2255 N N . TYR A 1 287 ? -4.212 19.176 -8.730 1.00 93.19 287 TYR A N 1
ATOM 2256 C CA . TYR A 1 287 ? -5.352 19.753 -8.033 1.00 93.19 287 TYR A CA 1
ATOM 2257 C C . TYR A 1 287 ? -5.323 19.434 -6.533 1.00 93.19 287 TYR A C 1
ATOM 2259 O O . TYR A 1 287 ? -5.486 20.332 -5.708 1.00 93.19 287 TYR A O 1
ATOM 2267 N N . ARG A 1 288 ? -5.080 18.171 -6.169 1.00 93.75 288 ARG A N 1
ATOM 2268 C CA . ARG A 1 288 ? -5.279 17.670 -4.798 1.00 93.75 288 ARG A CA 1
ATOM 2269 C C . ARG A 1 288 ? -4.056 17.735 -3.905 1.00 93.75 288 ARG A C 1
ATOM 2271 O O . ARG A 1 288 ? -4.217 17.776 -2.691 1.00 93.75 288 ARG A O 1
ATOM 2278 N N . LEU A 1 289 ? -2.846 17.741 -4.466 1.00 94.62 289 LEU A N 1
ATOM 2279 C CA . LEU A 1 289 ? -1.637 17.947 -3.664 1.00 94.62 289 LEU A CA 1
ATOM 2280 C C . LEU A 1 289 ? -1.511 19.395 -3.187 1.00 94.62 289 LEU A C 1
ATOM 2282 O O . LEU A 1 289 ? -0.798 19.657 -2.222 1.00 94.62 289 LEU A O 1
ATOM 2286 N N . SER A 1 290 ? -2.236 20.328 -3.811 1.00 89.06 290 SER A N 1
ATOM 2287 C CA . SER A 1 290 ? -2.262 21.720 -3.379 1.00 89.06 290 SER A CA 1
ATOM 2288 C C . SER A 1 290 ? -2.765 21.834 -1.935 1.00 89.06 290 SER A C 1
ATOM 2290 O O . SER A 1 290 ? -3.936 21.607 -1.641 1.00 89.06 290 SER A O 1
ATOM 2292 N N . GLY A 1 291 ? -1.867 22.202 -1.020 1.00 84.94 291 GLY A N 1
ATOM 2293 C CA . GLY A 1 291 ? -2.182 22.381 0.399 1.00 84.94 291 GLY A CA 1
ATOM 2294 C C . GLY A 1 291 ? -1.976 21.143 1.276 1.00 84.94 291 GLY A C 1
ATOM 2295 O O . GLY A 1 291 ? -2.127 21.258 2.497 1.00 84.94 291 GLY A O 1
ATOM 2296 N N . VAL A 1 292 ? -1.579 20.003 0.701 1.00 92.25 292 VAL A N 1
ATOM 2297 C CA . VAL A 1 292 ? -1.084 18.854 1.470 1.00 92.25 292 VAL A CA 1
ATOM 2298 C C . VAL A 1 292 ? 0.205 19.250 2.192 1.00 92.25 292 VAL A C 1
ATOM 2300 O O . VAL A 1 292 ? 1.030 19.990 1.669 1.00 92.25 292 VAL A O 1
ATOM 2303 N N . LYS A 1 293 ? 0.377 18.772 3.429 1.00 90.88 293 LYS A N 1
ATOM 2304 C CA . LYS A 1 293 ? 1.555 19.058 4.265 1.00 90.88 293 LYS A CA 1
ATOM 2305 C C . LYS A 1 293 ? 2.274 17.772 4.644 1.00 90.88 293 LYS A C 1
ATOM 2307 O O . LYS A 1 293 ? 2.376 17.413 5.819 1.00 90.88 293 LYS A O 1
ATOM 2312 N N . GLY A 1 294 ? 2.738 17.058 3.628 1.00 93.25 294 GLY A N 1
ATOM 2313 C CA . GLY A 1 294 ? 3.517 15.842 3.775 1.00 93.25 294 GLY A CA 1
ATOM 2314 C C . GLY A 1 294 ? 4.875 16.105 4.422 1.00 93.25 294 GLY A C 1
ATOM 2315 O O . GLY A 1 294 ? 5.431 17.201 4.366 1.00 93.25 294 GLY A O 1
ATOM 2316 N N . SER A 1 295 ? 5.437 15.076 5.054 1.00 95.00 295 SER A N 1
ATOM 2317 C CA . SER A 1 295 ? 6.781 15.166 5.617 1.00 95.00 295 SER A CA 1
ATOM 2318 C C . SER A 1 295 ? 7.835 15.017 4.511 1.00 95.00 295 SER A C 1
ATOM 2320 O O . SER A 1 295 ? 7.869 13.963 3.871 1.00 95.00 295 SER A O 1
ATOM 2322 N N . PRO A 1 296 ? 8.780 15.964 4.339 1.00 95.38 296 PRO A N 1
ATOM 2323 C CA . PRO A 1 296 ? 9.896 15.790 3.404 1.00 95.38 296 PRO A CA 1
ATOM 2324 C C . PRO A 1 296 ? 10.739 14.540 3.699 1.00 95.38 296 PRO A C 1
ATOM 2326 O O . PRO A 1 296 ? 11.279 13.920 2.789 1.00 95.38 296 PRO A O 1
ATOM 2329 N N . ASN A 1 297 ? 10.807 14.127 4.970 1.00 96.38 297 ASN A N 1
ATOM 2330 C CA . ASN A 1 297 ? 11.531 12.927 5.397 1.00 96.38 297 ASN A CA 1
ATOM 2331 C C . ASN A 1 297 ? 10.864 11.623 4.945 1.00 96.38 297 ASN A C 1
ATOM 2333 O O . ASN A 1 297 ? 11.491 10.569 5.029 1.00 96.38 297 ASN A O 1
ATOM 2337 N N . ALA A 1 298 ? 9.605 11.670 4.504 1.00 96.50 298 ALA A N 1
ATOM 2338 C CA . ALA A 1 298 ? 8.915 10.506 3.974 1.00 96.50 298 ALA A CA 1
ATOM 2339 C C . ALA A 1 298 ? 9.176 10.275 2.481 1.00 96.50 298 ALA A C 1
ATOM 2341 O O . ALA A 1 298 ? 8.925 9.171 2.004 1.00 96.50 298 ALA A O 1
ATOM 2342 N N . VAL A 1 299 ? 9.727 11.251 1.750 1.00 96.06 299 VAL A N 1
ATOM 2343 C CA . VAL A 1 299 ? 10.101 11.066 0.341 1.00 96.06 299 VAL A CA 1
ATOM 2344 C C . VAL A 1 299 ? 11.218 10.017 0.247 1.00 96.06 299 VAL A C 1
ATOM 2346 O O . VAL A 1 299 ? 12.243 10.163 0.923 1.00 96.06 299 VAL A O 1
ATOM 2349 N N . PRO A 1 300 ? 11.071 8.955 -0.571 1.00 94.31 300 PRO A N 1
ATOM 2350 C CA . PRO A 1 300 ? 12.131 7.968 -0.724 1.00 94.31 300 PRO A CA 1
ATOM 2351 C C . PRO A 1 300 ? 13.444 8.616 -1.211 1.00 94.31 300 PRO A C 1
ATOM 2353 O O . PRO A 1 300 ? 13.420 9.434 -2.135 1.00 94.31 300 PRO A O 1
ATOM 2356 N N . PRO A 1 301 ? 14.604 8.268 -0.621 1.00 90.50 301 PRO A N 1
ATOM 2357 C CA . PRO A 1 301 ? 15.882 8.840 -1.029 1.00 90.50 301 PRO A CA 1
ATOM 2358 C C . PRO A 1 301 ? 16.173 8.604 -2.512 1.00 90.50 301 PRO A C 1
ATOM 2360 O O . PRO A 1 301 ? 15.994 7.490 -3.004 1.00 90.50 301 PRO A O 1
ATOM 2363 N N . GLY A 1 302 ? 16.655 9.653 -3.184 1.00 89.69 302 GLY A N 1
ATOM 2364 C CA . GLY A 1 302 ? 17.067 9.618 -4.589 1.00 89.69 302 GLY A CA 1
ATOM 2365 C C . GLY A 1 302 ? 15.922 9.638 -5.609 1.00 89.69 302 GLY A C 1
ATOM 2366 O O . GLY A 1 302 ? 16.159 9.415 -6.795 1.00 89.69 302 GLY A O 1
ATOM 2367 N N . MET A 1 303 ? 14.699 9.966 -5.174 1.00 93.25 303 MET A N 1
ATOM 2368 C CA . MET A 1 303 ? 13.604 10.279 -6.094 1.00 93.25 303 MET A CA 1
ATOM 2369 C C . MET A 1 303 ? 14.006 11.379 -7.094 1.00 93.25 303 MET A C 1
ATOM 2371 O O . MET A 1 303 ? 14.585 12.393 -6.680 1.00 93.25 303 MET A O 1
ATOM 2375 N N . PRO A 1 304 ? 13.714 11.215 -8.399 1.00 90.38 304 PRO A N 1
ATOM 2376 C CA . PRO A 1 304 ? 14.122 12.181 -9.407 1.00 90.38 304 PRO A CA 1
ATOM 2377 C C . PRO A 1 304 ? 13.452 13.549 -9.213 1.00 90.38 304 PRO A C 1
ATOM 2379 O O . PRO A 1 304 ? 12.255 13.612 -8.936 1.00 90.38 304 PRO A O 1
ATOM 2382 N N . PRO A 1 305 ? 14.163 14.671 -9.441 1.00 89.38 305 PRO A N 1
ATOM 2383 C CA . PRO A 1 305 ? 13.583 16.008 -9.285 1.00 89.38 305 PRO A CA 1
ATOM 2384 C C . PRO A 1 305 ? 12.392 16.313 -10.207 1.00 89.38 305 PRO A C 1
ATOM 2386 O O . PRO A 1 305 ? 11.614 17.218 -9.913 1.00 89.38 305 PRO A O 1
ATOM 2389 N N . HIS A 1 306 ? 12.267 15.600 -11.333 1.00 90.38 306 HIS A N 1
ATOM 2390 C CA . HIS A 1 306 ? 11.153 15.761 -12.269 1.00 90.38 306 HIS A CA 1
ATOM 2391 C C . HIS A 1 306 ? 9.885 15.007 -11.827 1.00 90.38 306 HIS A C 1
ATOM 2393 O O . HIS A 1 306 ? 8.817 15.300 -12.357 1.00 90.38 306 HIS A O 1
ATOM 2399 N N . HIS A 1 307 ? 9.960 14.136 -10.806 1.00 95.00 307 HIS A N 1
ATOM 2400 C CA . HIS A 1 307 ? 8.795 13.584 -10.099 1.00 95.00 307 HIS A CA 1
ATOM 2401 C C . HIS A 1 307 ? 8.184 14.675 -9.196 1.00 95.00 307 HIS A C 1
ATOM 2403 O O . HIS A 1 307 ? 8.237 14.620 -7.964 1.00 95.00 307 HIS A O 1
ATOM 2409 N N . TRP A 1 308 ? 7.674 15.731 -9.830 1.00 96.06 308 TRP A N 1
ATOM 2410 C CA . TRP A 1 308 ? 7.303 17.004 -9.213 1.00 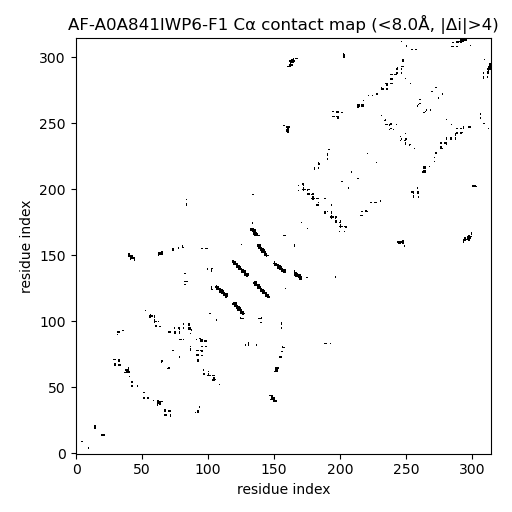96.06 308 TRP A CA 1
ATOM 2411 C C . TRP A 1 308 ? 6.261 16.855 -8.098 1.00 96.06 308 TRP A C 1
ATOM 2413 O O . TRP A 1 308 ? 6.288 17.634 -7.147 1.00 96.06 308 TRP A O 1
ATOM 2423 N N . TRP A 1 309 ? 5.403 15.834 -8.168 1.00 96.62 309 TRP A N 1
ATOM 2424 C CA . TRP A 1 309 ? 4.364 15.546 -7.176 1.00 96.62 309 TRP A CA 1
ATOM 2425 C C . TRP A 1 309 ? 4.928 15.339 -5.765 1.00 96.62 309 TRP A C 1
ATOM 2427 O O . TRP A 1 309 ? 4.307 15.763 -4.796 1.00 96.62 309 TRP A O 1
ATOM 2437 N N . TRP A 1 310 ? 6.139 14.785 -5.617 1.00 96.56 310 TRP A N 1
ATOM 2438 C CA . TRP A 1 310 ? 6.771 14.661 -4.298 1.00 96.56 310 TRP A CA 1
ATOM 2439 C C . TRP A 1 310 ? 7.072 16.024 -3.681 1.00 96.56 310 TRP A C 1
ATOM 2441 O O . TRP A 1 310 ? 6.949 16.180 -2.473 1.00 96.56 310 TRP A O 1
ATOM 2451 N N . ARG A 1 311 ? 7.468 17.004 -4.502 1.00 94.62 311 ARG A N 1
ATOM 2452 C CA . ARG A 1 311 ? 7.749 18.370 -4.049 1.00 94.62 311 ARG A CA 1
ATOM 2453 C C . ARG A 1 311 ? 6.463 19.109 -3.702 1.00 94.62 311 ARG A C 1
ATOM 2455 O O . ARG A 1 311 ? 6.455 19.786 -2.688 1.00 94.62 311 ARG A O 1
ATOM 2462 N N . GLU A 1 312 ? 5.409 18.962 -4.503 1.00 95.00 312 GLU A N 1
ATOM 2463 C CA . GLU A 1 312 ? 4.102 19.568 -4.197 1.00 95.00 312 GLU A CA 1
ATOM 2464 C C . GLU A 1 312 ? 3.503 18.995 -2.909 1.00 95.00 312 GLU A C 1
ATOM 2466 O O . GLU A 1 312 ? 2.920 19.727 -2.124 1.00 95.00 312 GLU A O 1
ATOM 2471 N N . ALA A 1 313 ? 3.691 17.698 -2.645 1.00 93.81 313 ALA A N 1
ATOM 2472 C CA . ALA A 1 313 ? 3.160 17.067 -1.442 1.00 93.81 313 ALA A CA 1
ATOM 2473 C C . ALA A 1 313 ? 3.847 17.520 -0.142 1.00 93.81 313 ALA A C 1
ATOM 2475 O O . ALA A 1 313 ? 3.258 17.377 0.928 1.00 93.81 313 ALA A O 1
ATOM 2476 N N . VAL A 1 314 ? 5.099 17.993 -0.200 1.00 93.62 314 VAL A N 1
ATOM 2477 C CA . VAL A 1 314 ? 5.921 18.296 0.993 1.00 93.62 314 VAL A CA 1
ATOM 2478 C C . VAL A 1 314 ? 6.393 19.753 1.081 1.00 93.62 314 VAL A C 1
ATOM 2480 O O . VAL A 1 314 ? 7.133 20.085 2.012 1.00 93.62 314 VAL A O 1
ATOM 2483 N N . GLY A 1 315 ? 6.031 20.591 0.105 1.00 84.06 315 GLY A N 1
ATOM 2484 C CA . GLY A 1 315 ? 6.423 22.001 -0.013 1.00 84.06 315 GLY A CA 1
ATOM 2485 C C . GLY A 1 315 ? 5.318 22.950 0.418 1.00 84.06 315 GLY A C 1
ATOM 2486 O O . GLY A 1 315 ? 5.637 23.886 1.187 1.00 84.06 315 GLY A O 1
#

Mean predicted aligned error: 6.21 Å

pLDDT: mean 88.75, std 10.12, range [36.28, 98.56]

Solvent-accessible surface area (backbone atoms only — not comparable to full-atom values): 16902 Å² total; per-residue (Å²): 134,82,80,74,76,49,74,67,52,51,51,48,50,54,41,69,76,38,75,58,51,64,58,54,49,52,52,50,52,51,50,53,50,65,67,53,73,83,46,60,39,74,48,71,71,84,50,50,75,66,56,44,51,53,53,46,33,77,40,21,88,38,49,34,53,89,42,58,68,58,41,49,52,48,18,74,69,33,41,86,73,44,58,77,94,48,52,41,100,87,42,40,53,59,24,46,50,54,48,31,18,48,20,45,52,72,24,49,80,75,45,79,46,74,41,88,89,73,60,24,34,43,38,31,17,42,26,79,44,70,55,89,67,41,28,34,42,38,38,27,23,32,35,39,36,40,71,90,11,43,31,26,39,74,48,59,41,65,59,63,63,40,70,45,43,51,58,43,82,65,46,55,39,68,56,24,43,57,46,23,55,56,39,55,76,34,88,89,44,64,66,65,62,29,41,48,32,44,35,57,17,53,32,70,36,91,71,81,79,56,72,70,57,25,54,54,49,35,56,38,51,59,76,41,40,70,59,51,53,52,49,51,49,52,28,37,56,42,27,71,42,79,33,78,42,39,44,63,60,23,45,47,44,49,46,35,52,50,43,44,35,71,72,36,33,49,83,55,32,76,81,72,49,64,66,64,64,54,50,51,31,52,51,36,38,63,63,53,28,64,84,28,78,43,43,67,63,22,56,53,72,58,63,59,84,83,56,48,62,58,51,47,26,40,103

Organism: NCBI:txid1478215

Nearest PDB structures (foldseek):
  8vfq-assembly1_A  TM=3.719E-01  e=2.288E-01  synthetic construct
  5a7d-assembly4_N  TM=2.117E-01  e=5.545E+00  Drosophila melanogaster

Foldseek 3Di:
DPDDDDPVRVVVVVCVVPVCPVVVVVVVLVVLLVVQDQPQDFDDLPDDPVRVLVVCLVCLLNAAAPDSVLLSVQLVLALVQDALVLHDPRRSSVSQSVQLSCQSNPFDWPDWDQDPPQRKIKIKTWDWDQRVQFKIAIKIWIWIAHSRRGIHTPHIHGFWQDQAARMGGRDALVVLLVVLLVLLVDPSRQNVSSLLSLLNSVQPDPDQDDPVSLVSLQVSVQVVLVSVVVLLVSLLVLLQDQCLGRLNVNLSSLSSVVSCDPRRCPVVCVVRDPPVSNVSSVVSLVVRLQPRQGHLNRPPHRRDVVSVSSVSNHD

Radius of gyration: 20.72 Å; Cα contacts (8 Å, |Δi|>4): 460; chains: 1; bounding box: 51×38×69 Å

Sequence (315 aa):
MNENPTPQEKAAERLAADPGLVQRRLEADLAEAARVERTGIRLSPGLSRDGLVDALRASADSITYDHPVLAVTQAKRYHGDLPTGERSDTEELSALYQAASRTLREGELTADRRVPHGNHRILEFHRQFSEGGLFTVTLSATVRVEPDGSVWLEEHRWPSPPVRPVHGRQAGSHELFDAALRELQHDAIPLDRSLTALLLATVQGGEGIGPGYRSAVTERVTARRRELDDYAWTAHEHATSDLEDRWYTACFHRSVLENLFENHLGGAAFSLVDREDVEEIDEELRYRLSGVKGSPNAVPPGMPPHHWWWREAVG